Protein AF-A0A957GDY3-F1 (afdb_monomer_lite)

Radius of gyration: 23.71 Å; chains: 1; bounding box: 56×63×71 Å

pLDDT: mean 84.29, std 13.4, range [30.67, 97.38]

Sequence (361 aa):
RVEANRAGRIDIVDETTGLVAVLRNQGPIIEQFRLGFGGLSLPPLPEDCPGCVAFSYELVDSGESGEGWLQDPVLLASVENYTAANLGPHFPAGSVFGLRRNANAFNAAHSLAVTADGQLWRWLATDAEVAAPVAVDSEPALAAALAALPALPLADLQGEYLVDCPVVPLEVLYLAPAGEGEGGANSRTIRLICPAFSLPASLLPLYLAADGALAPLLAQAAQEGLEPPPLALPLDTMLDYQRVDGAHLTMQLSGQVVATDPAGSIYTTTLPVSQVISLTTRLAETNRLVRGVTAYTAGELPNILLVRGPLAMLEAAWRDLAPADIRPILVELDALLDEIIGLSEAEPIPPEPTPTATATP

Foldseek 3Di:
DWEAAPQLWIWDADPVVRDIFIDGPNVVVLVVCCVVCVVDDADAEDPPAPQADWDWYARHVVRDIDTHQDQQLQVLQVVQVVNCVGRNHDDPWQFQKKKWKDLAPRAWIWIWTAHLVQWIWTDISSDSGTDGTDGVVVLVLLVVLLVCLVVQPLVPADQEFDFDAPGWIWMWIWHHRRPQIDPRPSIHIYIYTLLLFFPAPSCLSNVVSVVVVCVVVQVVVVVVVSHRDDRPDPNQWFKWKFALLGWIWTAGLQQWIWIADSVGFIFIDGDDSVVSVVLLVLVQVLVPFARHCVCVRVVPARIKMWGRHRGGITIDGDHPDGDPSCVVSVVVVVVVNVVRVVDDGDDPPPPDDDPDPDDDD

Secondary structure (DSSP, 8-state):
-EEEETTTEEEEE-TTT--EEEE-S-HHHHHHHHHHHTT---PPPPTT-TTB-EEEEEETTTTEEEEEE---HHHHHHHHHHHHHHH-----TTEEEEEEEEEETTEEEEEEEEETTSEEEEEETT-SBPPPPEEGGGSHHHHHHHHTGGGS-GGGS-SEE----SS--EEEEEE--TTS-TT-TT-EEEEEESHHHH--TTTHHHHHHHHHHHHHHHHHHHHTT-PPPPPSS-TTEEEEEE-TTS-EEEEETTSEEEEE-TT--EEEEE--HHHHHHHHHHHHHTS-SEES-HHHHHT--SEEEEEE-SSSEEEEEESSS--TTTHHHHHHHHHHHHHHHTSPPPPP-PPP---------

Structure (mmCIF, N/CA/C/O backbone):
data_AF-A0A957GDY3-F1
#
_entry.id   AF-A0A957GDY3-F1
#
loop_
_atom_site.group_PDB
_atom_site.id
_atom_site.type_symbol
_atom_site.label_atom_id
_atom_site.label_alt_id
_atom_site.label_comp_id
_atom_site.label_asym_id
_atom_site.label_entity_id
_atom_site.label_seq_id
_atom_site.pdbx_PDB_ins_code
_atom_site.Cartn_x
_atom_site.Cartn_y
_atom_site.Cartn_z
_atom_site.occupancy
_atom_site.B_iso_or_equiv
_atom_site.auth_seq_id
_atom_site.auth_comp_id
_atom_site.auth_asym_id
_atom_site.auth_atom_id
_atom_site.pdbx_PDB_model_num
ATOM 1 N N . ARG A 1 1 ? -8.602 -0.163 25.253 1.00 80.94 1 A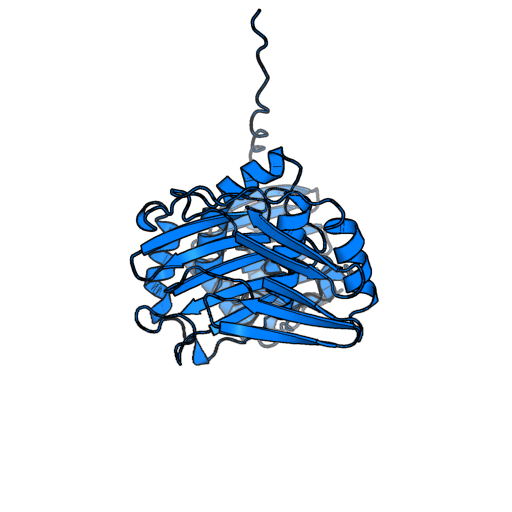RG A N 1
ATOM 2 C CA . ARG A 1 1 ? -8.254 0.227 26.645 1.00 80.94 1 ARG A CA 1
ATOM 3 C C . ARG A 1 1 ? -6.769 -0.025 26.896 1.00 80.94 1 ARG A C 1
ATOM 5 O O . ARG A 1 1 ? -6.258 -1.020 26.389 1.00 80.94 1 ARG A O 1
ATOM 12 N N . VAL A 1 2 ? -6.085 0.848 27.647 1.00 82.12 2 VAL A N 1
ATOM 13 C CA . VAL A 1 2 ? -4.666 0.675 28.030 1.00 82.12 2 VAL A CA 1
ATOM 14 C C . VAL A 1 2 ? -4.532 0.712 29.556 1.00 82.12 2 VAL A C 1
ATOM 16 O O . VAL A 1 2 ? -4.855 1.717 30.182 1.00 82.12 2 VAL A O 1
ATOM 19 N N . GLU A 1 3 ? -4.041 -0.369 30.157 1.00 84.31 3 GLU A N 1
ATOM 20 C CA . GLU A 1 3 ? -3.832 -0.497 31.606 1.00 84.31 3 GLU A CA 1
ATOM 21 C C . GLU A 1 3 ? -2.341 -0.647 31.912 1.00 84.31 3 GLU A C 1
ATOM 23 O O . GLU A 1 3 ? -1.688 -1.545 31.386 1.00 84.31 3 GLU A O 1
ATOM 28 N N . ALA A 1 4 ? -1.778 0.197 32.778 1.00 82.31 4 ALA A N 1
ATOM 29 C CA . ALA A 1 4 ? -0.358 0.152 33.129 1.00 82.31 4 ALA A CA 1
ATOM 30 C C . ALA A 1 4 ? -0.154 -0.088 34.627 1.00 82.31 4 ALA A C 1
ATOM 32 O O . ALA A 1 4 ? -0.783 0.574 35.447 1.00 82.31 4 ALA A O 1
ATOM 33 N N . ASN A 1 5 ? 0.768 -0.980 35.009 1.00 80.25 5 ASN A N 1
ATOM 34 C CA . ASN A 1 5 ? 1.039 -1.300 36.411 1.00 80.25 5 ASN A CA 1
ATOM 35 C C . ASN A 1 5 ? 2.459 -0.949 36.904 1.00 80.25 5 ASN A C 1
ATOM 37 O O . ASN A 1 5 ? 3.408 -0.848 36.126 1.00 80.25 5 ASN A O 1
ATOM 41 N N . ARG A 1 6 ? 2.609 -0.881 38.238 1.00 74.94 6 ARG A N 1
ATOM 42 C CA . ARG A 1 6 ? 3.860 -0.580 38.977 1.00 74.94 6 ARG A CA 1
ATOM 43 C C . ARG A 1 6 ? 5.057 -1.480 38.669 1.00 74.94 6 ARG A C 1
ATOM 45 O O . ARG A 1 6 ? 6.186 -1.144 39.008 1.00 74.94 6 ARG A O 1
ATOM 52 N N . ALA A 1 7 ? 4.832 -2.656 38.089 1.00 80.31 7 ALA A N 1
ATOM 53 C CA . ALA A 1 7 ? 5.899 -3.582 37.719 1.00 80.31 7 ALA A CA 1
ATOM 54 C C . ALA A 1 7 ? 6.415 -3.341 36.288 1.00 80.31 7 ALA A C 1
ATOM 56 O O . ALA A 1 7 ? 7.174 -4.157 35.765 1.00 80.31 7 ALA A O 1
ATOM 57 N N . GLY A 1 8 ? 5.992 -2.254 35.634 1.00 81.38 8 GLY A N 1
ATOM 58 C CA . GLY A 1 8 ? 6.339 -1.979 34.245 1.00 81.38 8 GLY A CA 1
ATOM 59 C C . GLY A 1 8 ? 5.600 -2.888 33.264 1.00 81.38 8 GLY A C 1
ATOM 60 O O . GLY A 1 8 ? 6.158 -3.225 32.220 1.00 81.38 8 GLY A O 1
ATOM 61 N N . ARG A 1 9 ? 4.391 -3.350 33.600 1.00 87.44 9 ARG A N 1
ATOM 62 C CA . ARG A 1 9 ? 3.532 -4.105 32.677 1.00 87.44 9 ARG A CA 1
ATOM 63 C C . ARG A 1 9 ? 2.464 -3.182 32.103 1.00 87.44 9 ARG A C 1
ATOM 65 O O . ARG A 1 9 ? 1.866 -2.427 32.862 1.00 87.44 9 ARG A O 1
ATOM 72 N N . ILE A 1 10 ? 2.231 -3.277 30.798 1.00 86.81 10 ILE A N 1
ATOM 73 C CA . ILE A 1 10 ? 1.128 -2.610 30.103 1.00 86.81 10 ILE A CA 1
ATOM 74 C C . ILE A 1 10 ? 0.270 -3.685 29.443 1.00 86.81 10 ILE A C 1
ATOM 76 O O . ILE A 1 10 ? 0.795 -4.505 28.690 1.00 86.81 10 ILE A O 1
ATOM 80 N N . ASP A 1 11 ? -1.025 -3.667 29.728 1.00 89.31 11 ASP A N 1
ATOM 81 C CA . ASP A 1 11 ? -2.030 -4.482 29.066 1.00 89.31 11 ASP A CA 1
ATOM 82 C C . ASP A 1 11 ? -2.809 -3.596 28.092 1.00 89.31 11 ASP A C 1
ATOM 84 O O . ASP A 1 11 ? -3.361 -2.560 28.466 1.00 89.31 11 ASP A O 1
ATOM 88 N N . ILE A 1 12 ? -2.834 -3.996 26.826 1.00 87.12 12 ILE A N 1
ATOM 89 C CA . ILE A 1 12 ? -3.615 -3.336 25.782 1.00 87.12 12 ILE A CA 1
ATOM 90 C C . ILE A 1 12 ? -4.747 -4.282 25.425 1.00 87.12 12 ILE A C 1
ATOM 92 O O . ILE A 1 12 ? -4.497 -5.440 25.088 1.00 87.12 12 ILE A O 1
ATOM 96 N N . VAL A 1 13 ? -5.976 -3.788 25.521 1.00 84.94 13 VAL A N 1
ATOM 97 C CA . VAL A 1 13 ? -7.194 -4.563 25.281 1.00 84.94 13 VAL A CA 1
ATOM 98 C C . VAL A 1 13 ? -7.968 -3.921 24.141 1.00 84.94 13 VAL A C 1
ATOM 100 O O . VAL A 1 13 ? -8.354 -2.749 24.238 1.00 84.94 13 VAL A O 1
ATOM 103 N N . ASP A 1 14 ? -8.214 -4.694 23.090 1.00 82.44 14 ASP A N 1
ATOM 104 C CA . ASP A 1 14 ? -9.255 -4.400 22.114 1.00 82.44 14 ASP A CA 1
ATOM 105 C C . ASP A 1 14 ? -10.548 -5.084 22.577 1.00 82.44 14 ASP A C 1
ATOM 107 O O . ASP A 1 14 ? -10.694 -6.303 22.511 1.00 82.44 14 ASP A O 1
ATOM 111 N N . GLU A 1 15 ? -11.478 -4.282 23.094 1.00 77.31 15 GLU A N 1
ATOM 112 C CA . GLU A 1 15 ? -12.762 -4.744 23.639 1.00 77.31 15 GLU A CA 1
ATOM 113 C C . GLU A 1 15 ? -13.687 -5.321 22.556 1.00 77.31 15 GLU A C 1
ATOM 115 O O . GLU A 1 15 ? -14.579 -6.110 22.860 1.00 77.31 15 GLU A O 1
ATOM 120 N N . THR A 1 16 ? -13.487 -4.947 21.291 1.00 73.19 16 THR A N 1
ATOM 121 C CA . THR A 1 16 ? -14.359 -5.373 20.189 1.00 73.19 16 THR A CA 1
ATOM 122 C C . THR A 1 16 ? -13.985 -6.760 19.671 1.00 73.19 16 THR A C 1
ATOM 124 O O . THR A 1 16 ? -14.861 -7.586 19.417 1.00 73.19 16 THR A O 1
ATOM 127 N N . THR A 1 17 ? -12.684 -7.038 19.563 1.00 72.31 17 THR A N 1
ATOM 128 C CA . THR A 1 17 ? -12.148 -8.325 19.098 1.00 72.31 17 THR A CA 1
ATOM 129 C C . THR A 1 17 ? -11.823 -9.269 20.257 1.00 72.31 17 THR A C 1
ATOM 131 O O . THR A 1 17 ? -11.668 -10.474 20.059 1.00 72.31 17 THR A O 1
ATOM 134 N N . GLY A 1 18 ? -11.722 -8.742 21.481 1.00 80.62 18 GLY A N 1
ATOM 135 C CA . GLY A 1 18 ? -11.289 -9.473 22.671 1.00 80.62 18 GLY A CA 1
ATOM 136 C C . GLY A 1 18 ? -9.784 -9.757 22.704 1.00 80.62 18 GLY A C 1
ATOM 137 O O . GLY A 1 18 ? -9.331 -10.549 23.536 1.00 80.62 18 GLY A O 1
ATOM 138 N N . LEU A 1 19 ? -9.000 -9.154 21.804 1.00 81.88 19 LEU A N 1
ATOM 139 C CA . LEU A 1 19 ? -7.551 -9.324 21.768 1.00 81.88 19 LEU A CA 1
ATOM 140 C C . LEU A 1 19 ? -6.885 -8.582 22.929 1.00 81.88 19 LEU A C 1
ATOM 142 O O . LEU A 1 19 ? -7.227 -7.446 23.258 1.00 81.88 19 LEU A O 1
ATOM 146 N N . VAL A 1 20 ? -5.893 -9.237 23.536 1.00 88.56 20 VAL A N 1
ATOM 147 C CA . VAL A 1 20 ? -5.126 -8.687 24.656 1.00 88.56 20 VAL A CA 1
ATOM 148 C C . VAL A 1 20 ? -3.633 -8.874 24.410 1.00 88.56 20 VAL A C 1
ATOM 150 O O . VAL A 1 20 ? -3.161 -9.998 24.232 1.00 88.56 20 VAL A O 1
ATOM 153 N N . ALA A 1 21 ? -2.878 -7.778 24.471 1.00 89.62 21 ALA A N 1
ATOM 154 C CA . ALA A 1 21 ? -1.421 -7.774 24.448 1.00 89.62 21 ALA A CA 1
ATOM 155 C C . ALA A 1 21 ? -0.902 -7.427 25.840 1.00 89.62 21 ALA A C 1
ATOM 157 O O . ALA A 1 21 ? -1.220 -6.376 26.389 1.00 89.62 21 ALA A O 1
ATOM 158 N N . VAL A 1 22 ? -0.077 -8.316 26.396 1.00 91.12 22 VAL A N 1
ATOM 159 C CA . VAL A 1 22 ? 0.566 -8.126 27.699 1.00 91.12 22 VAL A CA 1
ATOM 160 C C . VAL A 1 22 ? 2.042 -7.830 27.486 1.00 91.12 22 VAL A C 1
ATOM 162 O O . VAL A 1 22 ? 2.839 -8.724 27.189 1.00 91.12 22 VAL A O 1
ATOM 165 N N . LEU A 1 23 ? 2.418 -6.575 27.682 1.00 89.88 23 LEU A N 1
ATOM 166 C CA . LEU A 1 23 ? 3.775 -6.082 27.496 1.00 89.88 23 LEU A CA 1
ATOM 167 C C . LEU A 1 23 ? 4.466 -5.958 28.848 1.00 89.88 23 LEU A C 1
ATOM 169 O O . LEU A 1 23 ? 3.893 -5.464 29.815 1.00 89.88 23 LEU A O 1
ATOM 173 N N . ARG A 1 24 ? 5.720 -6.403 28.933 1.00 90.06 24 ARG A N 1
ATOM 174 C CA . ARG A 1 24 ? 6.537 -6.333 30.157 1.00 90.06 24 ARG A CA 1
ATOM 175 C C . ARG A 1 24 ? 7.720 -5.392 29.954 1.00 90.06 24 ARG A C 1
ATOM 177 O O . ARG A 1 24 ? 8.133 -5.156 28.821 1.00 90.06 24 ARG A O 1
ATOM 184 N N . ASN A 1 25 ? 8.287 -4.902 31.056 1.00 86.69 25 ASN A N 1
ATOM 185 C CA . ASN A 1 25 ? 9.438 -3.991 31.078 1.00 86.69 25 ASN A CA 1
ATOM 186 C C . ASN A 1 25 ? 9.195 -2.652 30.352 1.00 86.69 25 ASN A C 1
ATOM 188 O O . ASN A 1 25 ? 10.110 -2.077 29.772 1.00 86.69 25 ASN A O 1
ATOM 192 N N . GLN A 1 26 ? 7.965 -2.145 30.399 1.00 87.50 26 GLN A N 1
ATOM 193 C CA . GLN A 1 26 ? 7.519 -0.932 29.711 1.00 87.50 26 GLN A CA 1
ATOM 194 C C . GLN A 1 26 ? 7.655 0.348 30.555 1.00 87.50 26 GLN A C 1
ATOM 196 O O . GLN A 1 26 ? 7.034 1.353 30.234 1.00 87.50 26 GLN A O 1
ATOM 201 N N . GLY A 1 27 ? 8.466 0.348 31.620 1.00 83.62 27 GLY A N 1
ATOM 202 C CA . GLY A 1 27 ? 8.630 1.506 32.518 1.00 83.62 27 GLY A CA 1
ATOM 203 C C . GLY A 1 27 ? 8.850 2.855 31.803 1.00 83.62 27 GLY A C 1
ATOM 204 O O . GLY A 1 27 ? 8.151 3.812 32.125 1.00 83.62 27 GLY A O 1
ATOM 205 N N . PRO A 1 28 ? 9.731 2.949 30.784 1.00 84.75 28 PRO A N 1
ATOM 206 C CA . PRO A 1 28 ? 9.901 4.186 30.016 1.00 84.75 28 PRO A CA 1
ATOM 207 C C . PRO A 1 28 ? 8.642 4.650 29.266 1.00 84.75 28 PRO A C 1
ATOM 209 O O . PRO A 1 28 ? 8.410 5.850 29.161 1.00 84.75 28 PRO A O 1
ATOM 212 N N . ILE A 1 29 ? 7.828 3.720 28.757 1.00 83.25 29 ILE A N 1
ATOM 213 C CA . ILE A 1 29 ? 6.572 4.032 28.056 1.00 83.25 29 ILE A CA 1
ATOM 214 C C . ILE A 1 29 ? 5.504 4.501 29.046 1.00 83.25 29 ILE A C 1
ATOM 216 O O . ILE A 1 29 ? 4.767 5.436 28.753 1.00 83.25 29 ILE A O 1
ATOM 220 N N . ILE A 1 30 ? 5.456 3.914 30.245 1.00 81.06 30 ILE A N 1
ATOM 221 C CA . ILE A 1 30 ? 4.546 4.358 31.311 1.00 81.06 30 ILE A CA 1
ATOM 222 C C . ILE A 1 30 ? 4.814 5.824 31.672 1.00 81.06 30 ILE A C 1
ATOM 224 O O . ILE A 1 30 ? 3.868 6.593 31.810 1.00 81.06 30 ILE A O 1
ATOM 228 N N . GLU A 1 31 ? 6.079 6.246 31.756 1.00 82.88 31 GLU A N 1
ATOM 229 C CA . GLU A 1 31 ? 6.410 7.659 31.984 1.00 82.88 31 GLU A CA 1
ATOM 230 C C . GLU A 1 31 ? 5.955 8.569 30.834 1.00 82.88 31 GLU A C 1
ATOM 232 O O . GLU A 1 31 ? 5.485 9.678 31.086 1.00 82.88 31 GLU A O 1
ATOM 237 N N . GLN A 1 32 ? 6.035 8.108 29.581 1.00 82.81 32 GLN A N 1
ATOM 238 C CA . GLN A 1 32 ? 5.500 8.859 28.439 1.00 82.81 32 GLN A CA 1
ATOM 239 C C . GLN A 1 32 ? 3.976 8.994 28.521 1.00 82.81 32 GLN A C 1
ATOM 241 O O . GLN A 1 32 ? 3.461 10.100 28.367 1.00 82.81 32 GLN A O 1
ATOM 246 N N . PHE A 1 33 ? 3.257 7.913 28.842 1.00 80.56 33 PHE A N 1
ATOM 247 C CA . PHE A 1 33 ? 1.812 7.970 29.069 1.00 80.56 33 PHE A CA 1
ATOM 248 C C . PHE A 1 33 ? 1.445 8.859 30.251 1.00 80.56 33 PHE A C 1
ATOM 250 O O . PHE A 1 33 ? 0.498 9.626 30.149 1.00 80.56 33 PHE A O 1
ATOM 257 N N . ARG A 1 34 ? 2.211 8.841 31.345 1.00 81.44 34 ARG A N 1
ATOM 258 C CA . ARG A 1 34 ? 1.988 9.738 32.487 1.00 81.44 34 ARG A CA 1
ATOM 259 C C . ARG A 1 34 ? 2.116 11.209 32.094 1.00 81.44 34 ARG A C 1
ATOM 261 O O . ARG A 1 34 ? 1.346 12.036 32.566 1.00 81.44 34 ARG A O 1
ATOM 268 N N . LEU A 1 35 ? 3.078 11.544 31.236 1.00 83.25 35 LEU A N 1
ATOM 269 C CA . LEU A 1 35 ? 3.231 12.905 30.720 1.00 83.25 35 LEU A CA 1
ATOM 270 C C . LEU A 1 35 ? 2.119 13.280 29.732 1.00 83.25 35 LEU A C 1
ATOM 272 O O . LEU A 1 35 ? 1.650 14.412 29.772 1.00 83.25 35 LEU A O 1
ATOM 276 N N . GLY A 1 36 ? 1.703 12.348 28.870 1.00 81.62 36 GLY A N 1
ATOM 277 C CA . GLY A 1 36 ? 0.659 12.578 27.868 1.00 81.62 36 GLY A CA 1
ATOM 278 C C . GLY A 1 36 ? -0.759 12.628 28.445 1.00 81.62 36 GLY A C 1
ATOM 279 O O . GLY A 1 36 ? -1.563 13.445 28.017 1.00 81.62 36 GLY A O 1
ATOM 280 N N . PHE A 1 37 ? -1.070 11.786 29.431 1.00 83.50 37 PHE A N 1
ATOM 281 C CA . PHE A 1 37 ? -2.396 11.694 30.054 1.00 83.50 37 PHE A CA 1
ATOM 282 C C . PHE A 1 37 ? -2.545 12.579 31.299 1.00 83.50 37 PHE A C 1
ATOM 284 O O . PHE A 1 37 ? -3.657 12.758 31.797 1.00 83.50 37 PHE A O 1
ATOM 291 N N . GLY A 1 38 ? -1.449 13.150 31.801 1.00 77.31 38 GLY A N 1
ATOM 292 C CA . GLY A 1 38 ? -1.464 14.030 32.963 1.00 77.31 38 GLY A CA 1
ATOM 293 C C . GLY A 1 38 ? -2.361 15.247 32.742 1.00 77.31 38 GLY A C 1
ATOM 294 O O . GLY A 1 38 ? -2.055 16.121 31.935 1.00 77.31 38 GLY A O 1
ATOM 295 N N . GLY A 1 39 ? -3.471 15.321 33.479 1.00 75.94 39 GLY A N 1
ATOM 296 C CA . GLY A 1 39 ? -4.449 16.407 33.346 1.00 75.94 39 GLY A CA 1
ATOM 297 C C . GLY A 1 39 ? -5.339 16.320 32.099 1.00 75.94 39 GLY A C 1
ATOM 298 O O . GLY A 1 39 ? -6.008 17.302 31.774 1.00 75.94 39 GLY A O 1
ATOM 299 N N . LEU A 1 40 ? -5.369 15.169 31.420 1.00 84.75 40 LEU A N 1
ATOM 300 C CA . LEU A 1 40 ? -6.264 14.912 30.296 1.00 84.75 40 LEU A CA 1
ATOM 301 C C . LEU A 1 40 ? -7.728 14.978 30.754 1.00 84.75 40 LEU A C 1
ATOM 303 O O . LEU A 1 40 ? -8.141 14.284 31.682 1.00 84.75 40 LEU A O 1
ATOM 307 N N . SER A 1 41 ? -8.526 15.814 30.091 1.00 86.25 41 SER A N 1
ATOM 308 C CA . SER A 1 41 ? -9.971 15.877 30.306 1.00 86.25 41 SER A CA 1
ATOM 309 C C . SER A 1 41 ? -10.673 15.063 29.226 1.00 86.25 41 SER A C 1
ATOM 311 O O . SER A 1 41 ? -10.578 15.395 28.048 1.00 86.25 41 SER A O 1
ATOM 313 N N . LEU A 1 42 ? -11.365 13.998 29.635 1.00 90.62 42 LEU A N 1
ATOM 314 C CA . LEU A 1 42 ? -12.160 13.151 28.750 1.00 90.62 42 LEU A CA 1
ATOM 315 C C . LEU A 1 42 ? -13.648 13.457 28.980 1.00 90.62 42 LEU A C 1
ATOM 317 O O . LEU A 1 42 ? -14.207 13.013 29.986 1.00 90.62 42 LEU A O 1
ATOM 321 N N . PRO A 1 43 ? -14.301 14.256 28.118 1.00 92.00 43 PRO A N 1
ATOM 322 C CA . PRO A 1 43 ? -15.743 14.448 28.207 1.00 92.00 43 PRO A CA 1
ATOM 323 C C . PRO A 1 43 ? -16.485 13.124 27.949 1.00 92.00 43 PRO A C 1
ATOM 325 O O . PRO A 1 43 ? -15.931 12.219 27.326 1.00 92.00 43 PRO A O 1
ATOM 328 N N . PRO A 1 44 ? -17.744 12.982 28.392 1.00 92.25 44 PRO A N 1
ATOM 329 C CA . PRO A 1 44 ? -18.558 11.820 28.044 1.00 92.25 44 PRO A CA 1
ATOM 330 C C . PRO A 1 44 ? -18.696 11.657 26.526 1.00 92.25 44 PRO A C 1
ATOM 332 O O . PRO A 1 44 ? -18.730 12.652 25.797 1.00 92.25 44 PRO A O 1
ATOM 335 N N . LEU A 1 45 ? -18.823 10.412 26.058 1.00 90.25 45 LEU A N 1
ATOM 336 C CA . LEU A 1 45 ? -19.135 10.157 24.653 1.00 90.25 45 LEU A CA 1
ATOM 337 C C . LEU A 1 45 ? -20.518 10.729 24.307 1.00 90.25 45 LEU A C 1
ATOM 339 O O . LEU A 1 45 ? -21.457 10.537 25.087 1.00 90.25 45 LEU A O 1
ATOM 343 N N . PRO A 1 46 ? -20.674 11.394 23.150 1.00 90.12 46 PRO A N 1
ATOM 344 C CA . PRO A 1 46 ? -21.989 11.790 22.665 1.00 90.12 46 PRO A CA 1
ATOM 345 C C . PRO A 1 46 ? -22.873 10.557 22.421 1.00 90.12 46 PRO A C 1
ATOM 347 O O . PRO A 1 46 ? -22.422 9.588 21.811 1.00 90.12 46 PRO A O 1
ATOM 350 N N . GLU A 1 47 ? -24.136 10.602 22.862 1.00 86.31 47 GLU A N 1
ATOM 351 C CA . GLU A 1 47 ? -25.072 9.464 22.755 1.00 86.31 47 GLU A CA 1
ATOM 352 C C . GLU A 1 47 ? -25.330 9.028 21.297 1.00 86.31 47 GLU A C 1
ATOM 354 O O . GLU A 1 47 ? -25.565 7.848 21.047 1.00 86.31 47 GLU A O 1
ATOM 359 N N . ASP A 1 48 ? -25.203 9.949 20.334 1.00 84.00 48 ASP A N 1
ATOM 360 C CA . ASP A 1 48 ? -25.492 9.732 18.908 1.00 84.00 48 ASP A CA 1
ATOM 361 C C . ASP A 1 48 ? -24.230 9.697 18.019 1.00 84.00 48 ASP A C 1
ATOM 363 O O . ASP A 1 48 ? -24.291 10.034 16.837 1.00 84.00 48 ASP A O 1
ATOM 367 N N . CYS A 1 49 ? -23.071 9.309 18.564 1.00 81.81 49 CYS A N 1
ATOM 368 C CA . CYS A 1 49 ? -21.806 9.299 17.820 1.00 81.81 49 CYS A CA 1
ATOM 369 C C . CYS A 1 49 ? -21.163 7.900 17.752 1.00 81.81 49 CYS A C 1
ATOM 371 O O . CYS A 1 49 ? -20.216 7.611 18.486 1.00 81.81 49 CYS A O 1
ATOM 373 N N . PRO A 1 50 ? -21.635 7.011 16.855 1.00 75.69 50 PRO A N 1
ATOM 374 C CA . PRO A 1 50 ? -21.053 5.676 16.690 1.00 75.69 50 PRO A CA 1
ATOM 375 C C . PRO A 1 50 ? -19.619 5.699 16.134 1.00 75.69 50 PRO A C 1
ATOM 377 O O . PRO A 1 50 ? -18.915 4.701 16.247 1.00 75.69 50 PRO A O 1
ATOM 380 N N . GLY A 1 51 ? -19.189 6.818 15.540 1.00 78.00 51 GLY A N 1
ATOM 381 C CA . GLY A 1 51 ? -17.821 7.029 15.062 1.00 78.00 51 GLY A CA 1
ATOM 382 C C . GLY A 1 51 ? -16.874 7.650 16.095 1.00 78.00 51 GLY A C 1
ATOM 383 O O . GLY A 1 51 ? -15.700 7.831 15.789 1.00 78.00 51 GLY A O 1
ATOM 384 N N . CYS A 1 52 ? -17.345 8.004 17.297 1.00 87.38 52 CYS A N 1
ATOM 385 C CA . CYS A 1 52 ? -16.505 8.652 18.306 1.00 87.38 52 CYS A CA 1
ATOM 386 C C . CYS A 1 52 ? -15.532 7.666 18.961 1.00 87.38 52 CYS A C 1
ATOM 388 O O . CYS A 1 52 ? -15.892 6.543 19.320 1.00 87.38 52 CYS A O 1
ATOM 390 N N . VAL A 1 53 ? -14.299 8.119 19.194 1.00 85.06 53 VAL A N 1
ATOM 391 C CA . VAL A 1 53 ? -13.253 7.290 19.803 1.00 85.06 53 VAL A CA 1
ATOM 392 C C . VAL A 1 53 ? -13.410 7.238 21.326 1.00 85.06 53 VAL A C 1
ATOM 394 O O . VAL A 1 53 ? -13.060 8.177 22.047 1.00 85.06 53 VAL A O 1
ATOM 397 N N . ALA A 1 54 ? -13.916 6.112 21.830 1.00 87.00 54 ALA A N 1
ATOM 398 C CA . ALA A 1 54 ? -13.921 5.819 23.259 1.00 87.00 54 ALA A CA 1
ATOM 399 C C . ALA A 1 54 ? -12.505 5.508 23.757 1.00 87.00 54 ALA A C 1
ATOM 401 O O . ALA A 1 54 ? -11.824 4.627 23.227 1.00 87.00 54 ALA A O 1
ATOM 402 N N . PHE A 1 55 ? -12.075 6.187 24.817 1.00 87.31 55 PHE A N 1
ATOM 403 C CA . PHE A 1 55 ? -10.769 5.978 25.421 1.00 87.31 55 PHE A CA 1
ATOM 404 C C . PHE A 1 55 ? -10.879 5.815 26.931 1.00 87.31 55 PHE A C 1
ATOM 406 O O . PHE A 1 55 ? -11.603 6.542 27.610 1.00 87.31 55 PHE A O 1
ATOM 413 N N . SER A 1 56 ? -10.123 4.858 27.458 1.00 87.44 56 SER A N 1
ATOM 414 C CA . SER A 1 56 ? -9.993 4.635 28.891 1.00 87.44 56 SER A CA 1
ATOM 415 C C . SER A 1 56 ? -8.577 4.207 29.247 1.00 87.44 56 SER A C 1
ATOM 417 O O . SER A 1 56 ? -7.936 3.433 28.518 1.00 87.44 56 SER A O 1
ATOM 419 N N . TYR A 1 57 ? -8.099 4.728 30.376 1.00 85.75 57 TYR A N 1
ATOM 420 C CA . TYR A 1 57 ? -6.771 4.450 30.900 1.00 85.75 57 TYR A CA 1
ATOM 421 C C . TYR A 1 57 ? -6.756 4.376 32.429 1.00 85.75 57 TYR A C 1
ATOM 423 O O . TYR A 1 57 ? -7.506 5.070 33.118 1.00 85.75 57 TYR A O 1
ATOM 431 N N . GLU A 1 58 ? -5.835 3.568 32.949 1.00 83.69 58 GLU A N 1
ATOM 432 C CA . GLU A 1 58 ? -5.501 3.503 34.372 1.00 83.69 58 GLU A CA 1
ATOM 433 C C . GLU A 1 58 ? -3.975 3.425 34.537 1.00 83.69 58 GLU A C 1
ATOM 435 O O . GLU A 1 58 ? -3.328 2.490 34.055 1.00 83.69 58 GLU A O 1
ATOM 440 N N . LEU A 1 59 ? -3.392 4.422 35.212 1.00 79.25 59 LEU A N 1
ATOM 441 C CA . LEU A 1 59 ? -1.965 4.498 35.526 1.00 79.25 59 LEU A CA 1
ATOM 442 C C . LEU A 1 59 ? -1.743 4.191 37.010 1.00 79.25 59 LEU A C 1
ATOM 444 O O . LEU A 1 59 ? -1.936 5.039 37.880 1.00 79.25 59 LEU A O 1
ATOM 448 N N . VAL A 1 60 ? -1.271 2.987 37.329 1.00 71.81 60 VAL A N 1
ATOM 449 C CA . VAL A 1 60 ? -1.114 2.539 38.730 1.00 71.81 60 VAL A CA 1
ATOM 450 C C . VAL A 1 60 ? 0.023 3.269 39.480 1.00 71.81 60 VAL A C 1
ATOM 452 O O . VAL A 1 60 ? 0.049 3.280 40.719 1.00 71.81 60 VAL A O 1
ATOM 455 N N . ASP A 1 61 ? 0.970 3.884 38.764 1.00 71.19 61 ASP A N 1
ATOM 456 C CA . ASP A 1 61 ? 2.083 4.640 39.365 1.00 71.19 61 ASP A CA 1
ATOM 457 C C . ASP A 1 61 ? 1.648 6.013 39.898 1.00 71.19 61 ASP A C 1
ATOM 459 O O . ASP A 1 61 ? 1.970 6.348 41.040 1.00 71.19 61 ASP A O 1
ATOM 463 N N . SER A 1 62 ? 0.876 6.783 39.122 1.00 74.19 62 SER A N 1
ATOM 464 C CA . SER A 1 62 ? 0.331 8.084 39.544 1.00 74.19 62 SER A CA 1
ATOM 465 C C . SER A 1 62 ? -1.027 7.975 40.245 1.00 74.19 62 SER A C 1
ATOM 467 O O . SER A 1 62 ? -1.401 8.879 40.990 1.00 74.19 62 SER A O 1
ATOM 469 N N . GLY A 1 63 ? -1.755 6.872 40.040 1.00 77.69 63 GLY A N 1
ATOM 470 C CA . GLY A 1 63 ? -3.152 6.720 40.455 1.00 77.69 63 GLY A CA 1
ATOM 471 C C . GLY A 1 63 ? -4.135 7.489 39.566 1.00 77.69 63 GLY A C 1
ATOM 472 O O . GLY A 1 63 ? -5.310 7.595 39.910 1.00 77.69 63 GLY A O 1
ATOM 473 N N . GLU A 1 64 ? -3.663 8.047 38.450 1.00 82.00 64 GLU A N 1
ATOM 474 C CA . GLU A 1 64 ? -4.504 8.742 37.481 1.00 82.00 64 GLU A CA 1
ATOM 475 C C . GLU A 1 64 ? -5.278 7.731 36.639 1.00 82.00 64 GLU A C 1
ATOM 477 O O . GLU A 1 64 ? -4.740 6.723 36.179 1.00 82.00 64 GLU A O 1
ATOM 482 N N . SER A 1 65 ? -6.552 8.017 36.421 1.00 86.38 65 SER A N 1
ATOM 483 C CA . SER A 1 65 ? -7.415 7.256 35.528 1.00 86.38 65 SER A CA 1
ATOM 484 C C . SER A 1 65 ? -8.393 8.207 34.864 1.00 86.38 65 SER A C 1
ATOM 486 O O . SER A 1 65 ? -8.695 9.281 35.394 1.00 86.38 65 SER A O 1
ATOM 488 N N . GLY A 1 66 ? -8.874 7.810 33.698 1.00 87.06 66 GLY A N 1
ATOM 489 C CA . GLY A 1 66 ? -9.855 8.566 32.947 1.00 87.06 66 GLY A CA 1
ATOM 490 C C . GLY A 1 66 ? -10.570 7.667 31.958 1.00 87.06 66 GLY A C 1
ATOM 491 O O . GLY A 1 66 ? -10.002 6.698 31.454 1.00 87.06 66 GLY A O 1
ATOM 492 N N . GLU A 1 67 ? -11.821 8.006 31.685 1.00 90.19 67 GLU A N 1
ATOM 493 C CA . GLU A 1 67 ? -12.656 7.348 30.691 1.00 90.19 67 GLU A CA 1
ATOM 494 C C . GLU A 1 67 ? -13.544 8.396 30.024 1.00 90.19 67 GLU A C 1
ATOM 496 O O . GLU A 1 67 ? -14.098 9.265 30.699 1.00 90.19 67 GLU A O 1
ATOM 501 N N . GLY A 1 68 ? -13.663 8.325 28.702 1.00 90.31 68 GLY A N 1
ATOM 502 C CA . GLY A 1 68 ? -14.516 9.210 27.922 1.00 90.31 68 GLY A CA 1
ATOM 503 C C . GLY A 1 68 ? -14.036 9.344 26.482 1.00 90.31 68 GLY A C 1
ATOM 504 O O . GLY A 1 68 ? -13.371 8.462 25.941 1.00 90.31 68 GLY A O 1
ATOM 505 N N . TRP A 1 69 ? -14.407 10.444 25.844 1.00 91.69 69 TRP A N 1
ATOM 506 C CA . TRP A 1 69 ? -14.103 10.729 24.452 1.00 91.69 69 TRP A CA 1
ATOM 507 C C . TRP A 1 69 ? -12.729 11.385 24.330 1.00 91.69 69 TRP A C 1
ATOM 509 O O . TRP A 1 69 ? -12.494 12.468 24.870 1.00 91.69 69 TRP A O 1
ATOM 519 N N . LEU A 1 70 ? -11.812 10.728 23.620 1.00 88.50 70 LEU A N 1
ATOM 520 C CA . LEU A 1 70 ? -10.496 11.289 23.337 1.00 88.50 70 LEU A CA 1
ATOM 521 C C . LEU A 1 70 ? -10.567 12.169 22.086 1.00 88.50 70 LEU A C 1
ATOM 523 O O . LEU A 1 70 ? -10.878 11.687 21.003 1.00 88.50 70 LEU A O 1
ATOM 527 N N . GLN A 1 71 ? -10.268 13.457 22.253 1.00 88.75 71 GLN A N 1
ATOM 528 C CA . GLN A 1 71 ? -10.303 14.451 21.173 1.00 88.75 71 GLN A CA 1
ATOM 529 C C . GLN A 1 71 ? -8.933 15.041 20.837 1.00 88.75 71 GLN A C 1
ATOM 531 O O . GLN A 1 71 ? -8.793 15.718 19.823 1.00 88.75 71 GLN A O 1
ATOM 536 N N . ASP A 1 72 ? -7.933 14.840 21.701 1.00 86.00 72 ASP A N 1
ATOM 537 C CA . ASP A 1 72 ? -6.595 15.370 21.462 1.00 86.00 72 ASP A CA 1
ATOM 538 C C . ASP A 1 72 ? -5.949 14.619 20.282 1.00 86.00 72 ASP A C 1
ATOM 540 O O . ASP A 1 72 ? -5.736 13.407 20.385 1.00 86.00 72 ASP A O 1
ATOM 544 N N . PRO A 1 73 ? -5.630 15.298 19.167 1.00 81.31 73 PRO A N 1
ATOM 545 C CA . PRO A 1 73 ? -5.183 14.634 17.945 1.00 81.31 73 PRO A CA 1
ATOM 546 C C . PRO A 1 73 ? -3.806 13.976 18.099 1.00 81.31 73 PRO A C 1
ATOM 548 O O . PRO A 1 73 ? -3.548 12.936 17.494 1.00 81.31 73 PRO A O 1
ATOM 551 N N . VAL A 1 74 ? -2.921 14.538 18.931 1.00 80.62 74 VAL A N 1
ATOM 552 C CA . VAL A 1 74 ? -1.579 13.980 19.160 1.00 80.62 74 VAL A CA 1
ATOM 553 C C . VAL A 1 74 ? -1.682 12.688 19.964 1.00 80.62 74 VAL A C 1
ATOM 555 O O . VAL A 1 74 ? -1.038 11.690 19.628 1.00 80.62 74 VAL A O 1
ATOM 558 N N . LEU A 1 75 ? -2.513 12.679 21.006 1.00 82.38 75 LEU A N 1
ATOM 559 C CA . LEU A 1 75 ? -2.776 11.486 21.801 1.00 82.38 75 LEU A CA 1
ATOM 560 C C . LEU A 1 75 ? -3.547 10.432 21.008 1.00 82.38 75 LEU A C 1
ATOM 562 O O . LEU A 1 75 ? -3.186 9.263 21.114 1.00 82.38 75 LEU A O 1
ATOM 566 N N . LEU A 1 76 ? -4.533 10.812 20.187 1.00 83.62 76 LEU A N 1
ATOM 567 C CA . LEU A 1 76 ? -5.237 9.887 19.288 1.00 83.62 76 LEU A CA 1
ATOM 568 C C . LEU A 1 76 ? -4.251 9.164 18.368 1.00 83.62 76 LEU A C 1
ATOM 570 O O . LEU A 1 76 ? -4.180 7.934 18.389 1.00 83.62 76 LEU A O 1
ATOM 574 N N . ALA A 1 77 ? -3.405 9.919 17.660 1.00 81.81 77 ALA A N 1
ATOM 575 C CA . ALA A 1 77 ? -2.403 9.346 16.769 1.00 81.81 77 ALA A CA 1
ATOM 576 C C . ALA A 1 77 ? -1.399 8.456 17.517 1.00 81.81 77 ALA A C 1
ATOM 578 O O . ALA A 1 77 ? -0.998 7.406 17.015 1.00 81.81 77 ALA A O 1
ATOM 579 N N . SER A 1 78 ? -0.991 8.855 18.725 1.00 81.19 78 SER A N 1
ATOM 580 C CA . SER A 1 78 ? -0.040 8.093 19.543 1.00 81.19 78 SER A CA 1
ATOM 581 C C . SER A 1 78 ? -0.640 6.782 20.054 1.00 81.19 78 SER A C 1
ATOM 583 O O . SER A 1 78 ? 0.007 5.736 19.992 1.00 81.19 78 SER A O 1
ATOM 585 N N . VAL A 1 79 ? -1.877 6.826 20.550 1.00 82.31 79 VAL A N 1
ATOM 586 C CA . VAL A 1 79 ? -2.601 5.665 21.078 1.00 82.31 79 VAL A CA 1
ATOM 587 C C . VAL A 1 79 ? -2.965 4.696 19.960 1.00 82.31 79 VAL A C 1
ATOM 589 O O . VAL A 1 79 ? -2.767 3.494 20.140 1.00 82.31 79 VAL A O 1
ATOM 592 N N . GLU A 1 80 ? -3.455 5.182 18.817 1.00 84.19 80 GLU A N 1
ATOM 593 C CA . GLU A 1 80 ? -3.736 4.343 17.646 1.00 84.19 80 GLU A CA 1
ATOM 594 C C . GLU A 1 80 ? -2.462 3.626 17.202 1.00 84.19 80 GLU A C 1
ATOM 596 O O . GLU A 1 80 ? -2.455 2.397 17.130 1.00 84.19 80 GLU A O 1
ATOM 601 N N . ASN A 1 81 ? -1.359 4.361 17.021 1.00 82.12 81 ASN A N 1
ATOM 602 C CA . ASN A 1 81 ? -0.092 3.781 16.587 1.00 82.12 81 ASN A CA 1
ATOM 603 C C . ASN A 1 81 ? 0.435 2.739 17.573 1.00 82.12 81 ASN A C 1
ATOM 605 O O . ASN A 1 81 ? 0.864 1.655 17.171 1.00 82.12 81 ASN A O 1
ATOM 609 N N . TYR A 1 82 ? 0.391 3.049 18.869 1.00 82.06 82 TYR A N 1
ATOM 610 C CA . TYR A 1 82 ? 0.823 2.124 19.909 1.00 82.06 82 TYR A CA 1
ATOM 611 C C . TYR A 1 82 ? -0.058 0.872 19.955 1.00 82.06 82 TYR A C 1
ATOM 613 O O . TYR A 1 82 ? 0.456 -0.242 20.054 1.00 82.06 82 TYR A O 1
ATOM 621 N N . THR A 1 83 ? -1.376 1.028 19.842 1.00 83.25 83 THR A N 1
ATOM 622 C CA . THR A 1 83 ? -2.322 -0.094 19.837 1.00 83.25 83 THR A CA 1
ATOM 623 C C . THR A 1 83 ? -2.093 -0.969 18.612 1.00 83.25 83 THR A C 1
ATOM 625 O O . THR A 1 83 ? -1.879 -2.171 18.753 1.00 83.25 83 THR A O 1
ATOM 628 N N . ALA A 1 84 ? -2.014 -0.371 17.425 1.00 84.38 84 ALA A N 1
ATOM 629 C CA . ALA A 1 84 ? -1.813 -1.093 16.181 1.00 84.38 84 ALA A CA 1
ATOM 630 C C . ALA A 1 84 ? -0.465 -1.824 16.113 1.00 84.38 84 ALA A C 1
ATOM 632 O O . ALA A 1 84 ? -0.385 -2.925 15.568 1.00 84.38 84 ALA A O 1
ATOM 633 N N . ALA A 1 85 ? 0.592 -1.262 16.705 1.00 81.38 85 ALA A N 1
ATOM 634 C CA . ALA A 1 85 ? 1.894 -1.918 16.786 1.00 81.38 85 ALA A CA 1
ATOM 635 C C . ALA A 1 85 ? 1.886 -3.183 17.665 1.00 81.38 85 ALA A C 1
ATOM 637 O O . ALA A 1 85 ? 2.706 -4.075 17.452 1.00 81.38 85 ALA A O 1
ATOM 638 N N . ASN A 1 86 ? 0.984 -3.264 18.648 1.00 83.69 86 ASN A N 1
ATOM 639 C CA . ASN A 1 86 ? 0.971 -4.339 19.643 1.00 83.69 86 ASN A CA 1
ATOM 640 C C . ASN A 1 86 ? -0.173 -5.348 19.461 1.00 83.69 86 ASN A C 1
ATOM 642 O O . ASN A 1 86 ? 0.002 -6.519 19.792 1.00 83.69 86 ASN A O 1
ATOM 646 N N . LEU A 1 87 ? -1.324 -4.911 18.949 1.00 84.31 87 LEU A N 1
ATOM 647 C CA . LEU A 1 87 ? -2.506 -5.744 18.695 1.00 84.31 87 LEU A CA 1
ATOM 648 C C . LEU A 1 87 ? -2.779 -5.977 17.204 1.00 84.31 87 LEU A C 1
ATOM 650 O O . LEU A 1 87 ? -3.537 -6.880 16.863 1.00 84.31 87 LEU A O 1
ATOM 654 N N . GLY A 1 88 ? -2.136 -5.214 16.318 1.00 83.38 88 GLY A N 1
ATOM 655 C CA . GLY A 1 88 ? -2.557 -5.078 14.926 1.00 83.38 88 GLY A CA 1
ATOM 656 C C . GLY A 1 88 ? -3.568 -3.936 14.754 1.00 83.38 88 GLY A C 1
ATOM 657 O O . GLY A 1 88 ? -4.152 -3.475 15.737 1.00 83.38 88 GLY A O 1
ATOM 658 N N . PRO A 1 89 ? -3.743 -3.422 13.525 1.00 86.06 89 PRO A N 1
ATOM 659 C CA . PRO A 1 89 ? -4.737 -2.390 13.258 1.00 86.06 89 PRO A CA 1
ATOM 660 C C . PRO A 1 89 ? -6.138 -2.885 13.589 1.00 86.06 89 PRO A C 1
ATOM 662 O O . PRO A 1 89 ? -6.487 -4.025 13.291 1.00 86.06 89 PRO A O 1
ATOM 665 N N . HIS A 1 90 ? -6.939 -1.992 14.151 1.00 83.12 90 HIS A N 1
ATOM 666 C CA . HIS A 1 90 ? -8.347 -2.247 14.385 1.00 83.12 90 HIS A CA 1
ATOM 667 C C . HIS A 1 90 ? -9.148 -1.879 13.126 1.00 83.12 90 HIS A C 1
ATOM 669 O O . HIS A 1 90 ? -9.059 -0.744 12.650 1.00 83.12 90 HIS A O 1
ATOM 675 N N . PHE A 1 91 ? -9.916 -2.826 12.588 1.00 87.12 91 PHE A N 1
ATOM 676 C CA . PHE A 1 91 ? -10.857 -2.593 11.493 1.00 87.12 91 PHE A CA 1
ATOM 677 C C . PHE A 1 91 ? -12.299 -2.795 11.990 1.00 87.12 91 PHE A C 1
ATOM 679 O O . PHE A 1 91 ? -12.521 -3.591 12.901 1.00 87.12 91 PHE A O 1
ATOM 686 N N . PRO A 1 92 ? -13.300 -2.111 11.402 1.00 86.38 92 PRO A N 1
ATOM 687 C CA . PRO A 1 92 ? -14.703 -2.339 11.726 1.00 86.38 92 PRO A CA 1
ATOM 688 C C . PRO A 1 92 ? -15.079 -3.820 11.630 1.00 86.38 92 PRO A C 1
ATOM 690 O O . PRO A 1 92 ? -14.690 -4.515 10.685 1.00 86.38 92 PRO A O 1
ATOM 693 N N . ALA A 1 93 ? -15.887 -4.294 12.578 1.00 83.38 93 ALA A N 1
ATOM 694 C CA . ALA A 1 93 ? -16.330 -5.682 12.606 1.00 83.38 93 ALA A CA 1
ATOM 695 C C . ALA A 1 93 ? -17.000 -6.090 11.279 1.00 83.38 93 ALA A C 1
ATOM 697 O O . ALA A 1 93 ? -17.836 -5.372 10.732 1.00 83.38 93 ALA A O 1
ATOM 698 N N . GLY A 1 94 ? -16.645 -7.272 10.767 1.00 86.56 94 GLY A N 1
ATOM 699 C CA . GLY A 1 94 ? -17.157 -7.764 9.482 1.00 86.56 94 GLY A CA 1
ATOM 700 C C . GLY A 1 94 ? -16.432 -7.203 8.254 1.00 86.56 94 GLY A C 1
ATOM 701 O O . GLY A 1 94 ? -16.932 -7.356 7.136 1.00 86.56 94 GLY A O 1
ATOM 702 N N . SER A 1 95 ? -15.265 -6.581 8.446 1.00 90.75 95 SER A N 1
ATOM 703 C CA . SER A 1 95 ? -14.361 -6.203 7.358 1.00 90.75 95 SER A CA 1
ATOM 704 C C . SER A 1 95 ? -13.968 -7.414 6.504 1.00 90.75 95 SER A C 1
ATOM 706 O O . SER A 1 95 ? -13.623 -8.475 7.017 1.00 90.75 95 SER A O 1
ATOM 708 N N . VAL A 1 96 ? -14.025 -7.243 5.184 1.00 92.81 96 VAL A N 1
ATOM 709 C CA . VAL A 1 96 ? -13.474 -8.159 4.165 1.00 92.81 96 VAL A CA 1
ATOM 710 C C . VAL A 1 96 ? -12.168 -7.616 3.584 1.00 92.81 96 VAL A C 1
ATOM 712 O O . VAL A 1 96 ? -11.374 -8.338 2.985 1.00 92.81 96 VAL A O 1
ATOM 715 N N . PHE A 1 97 ? -11.924 -6.324 3.783 1.00 94.88 97 PHE A N 1
ATOM 716 C CA . PHE A 1 97 ? -10.719 -5.639 3.361 1.00 94.88 97 PHE A CA 1
ATOM 717 C C . PHE A 1 97 ? -10.374 -4.539 4.357 1.00 94.88 97 PHE A C 1
ATOM 719 O O . PHE A 1 97 ? -11.265 -3.839 4.831 1.00 94.88 97 PHE A O 1
ATOM 726 N N . GLY A 1 98 ? -9.090 -4.362 4.634 1.00 94.38 98 GLY A N 1
ATOM 727 C CA . GLY A 1 98 ? -8.585 -3.264 5.444 1.00 94.38 98 GLY A CA 1
ATOM 728 C C . GLY A 1 98 ? -7.201 -2.847 4.978 1.00 94.38 98 GLY A C 1
ATOM 729 O O . GLY A 1 98 ? -6.386 -3.688 4.609 1.00 94.38 98 GLY A O 1
ATOM 730 N N . LEU A 1 99 ? -6.922 -1.552 4.993 1.00 93.94 99 LEU A N 1
ATOM 731 C CA . LEU A 1 99 ? -5.588 -1.012 4.764 1.00 93.94 99 LEU A CA 1
ATOM 732 C C . LEU A 1 99 ? -5.320 0.032 5.838 1.00 93.94 99 LEU A C 1
ATOM 734 O O . LEU A 1 99 ? -6.089 0.976 5.975 1.00 93.94 99 LEU A O 1
ATOM 738 N N . ARG A 1 100 ? -4.221 -0.133 6.571 1.00 90.62 100 ARG A N 1
ATOM 739 C CA . ARG A 1 100 ? -3.754 0.800 7.598 1.00 90.62 100 ARG A CA 1
ATOM 740 C C . ARG A 1 100 ? -2.308 1.177 7.310 1.00 90.62 100 ARG A C 1
ATOM 742 O O . ARG A 1 100 ? -1.455 0.295 7.215 1.00 90.62 100 ARG A O 1
ATOM 749 N N . ARG A 1 101 ? -2.027 2.471 7.167 1.00 83.56 101 ARG A N 1
ATOM 750 C CA . ARG A 1 101 ? -0.720 2.998 6.743 1.00 83.56 101 ARG A CA 1
ATOM 751 C C . ARG A 1 101 ? -0.183 4.002 7.738 1.00 83.56 101 ARG A C 1
ATOM 753 O O . ARG A 1 101 ? -0.846 5.000 7.982 1.00 83.56 101 ARG A O 1
ATOM 760 N N . ASN A 1 102 ? 1.023 3.793 8.257 1.00 74.75 102 ASN A N 1
ATOM 761 C CA . ASN A 1 102 ? 1.695 4.818 9.057 1.00 74.75 102 ASN A CA 1
ATOM 762 C C . ASN A 1 102 ? 2.179 5.958 8.150 1.00 74.75 102 ASN A C 1
ATOM 764 O O . ASN A 1 102 ? 2.935 5.689 7.218 1.00 74.75 102 ASN A O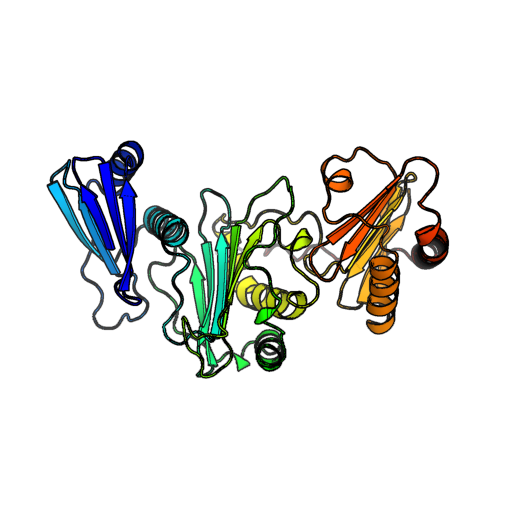 1
ATOM 768 N N . ALA A 1 103 ? 1.835 7.219 8.438 1.00 58.84 103 ALA A N 1
ATOM 769 C CA . ALA A 1 103 ? 2.408 8.349 7.698 1.00 58.84 103 ALA A CA 1
ATOM 770 C C . ALA A 1 103 ? 3.921 8.499 7.948 1.00 58.84 103 ALA A C 1
ATOM 772 O O . ALA A 1 103 ? 4.674 8.793 7.028 1.00 58.84 103 ALA A O 1
ATOM 773 N N . ASN A 1 104 ? 4.393 8.257 9.176 1.00 55.25 104 ASN A N 1
ATOM 774 C CA . ASN A 1 104 ? 5.800 7.989 9.508 1.00 55.25 104 ASN A CA 1
ATOM 775 C C . ASN A 1 104 ? 5.885 7.378 10.924 1.00 55.25 104 ASN A C 1
ATOM 777 O O . ASN A 1 104 ? 4.858 7.073 11.528 1.00 55.25 104 ASN A O 1
ATOM 781 N N . ALA A 1 105 ? 7.095 7.196 11.467 1.00 46.69 105 ALA A N 1
ATOM 782 C CA . ALA A 1 105 ? 7.312 6.644 12.812 1.00 46.69 105 ALA A CA 1
ATOM 783 C C . ALA A 1 105 ? 6.699 7.477 13.965 1.00 46.69 105 ALA A C 1
ATOM 785 O O . ALA A 1 105 ? 6.657 6.997 15.095 1.00 46.69 105 ALA A O 1
ATOM 786 N N . PHE A 1 106 ? 6.249 8.705 13.688 1.00 44.72 106 PHE A N 1
ATOM 787 C CA . PHE A 1 106 ? 5.757 9.681 14.660 1.00 44.72 106 PHE A CA 1
ATOM 788 C C . PHE A 1 106 ? 4.422 10.358 14.266 1.00 44.72 106 PHE A C 1
ATOM 790 O O . PHE A 1 106 ? 3.900 11.128 15.065 1.00 44.72 106 PHE A O 1
ATOM 797 N N . ASN A 1 107 ? 3.853 10.079 13.083 1.00 53.16 107 ASN A N 1
ATOM 798 C CA . ASN A 1 107 ? 2.645 10.733 12.551 1.00 53.16 107 ASN A CA 1
ATOM 799 C C . ASN A 1 107 ? 1.462 9.764 12.387 1.00 53.16 107 ASN A C 1
ATOM 801 O O . ASN A 1 107 ? 1.610 8.541 12.425 1.00 53.16 107 ASN A O 1
ATOM 805 N N . ALA A 1 108 ? 0.280 10.357 12.188 1.00 57.91 108 ALA A N 1
ATOM 806 C CA . ALA A 1 108 ? -1.016 9.699 12.075 1.00 57.91 108 ALA A CA 1
ATOM 807 C C . ALA A 1 108 ? -1.035 8.555 11.050 1.00 57.91 108 ALA A C 1
ATOM 809 O O . ALA A 1 108 ? -0.538 8.692 9.929 1.00 57.91 108 ALA A O 1
ATOM 810 N N . ALA A 1 109 ? -1.635 7.426 11.419 1.00 70.56 109 ALA A N 1
ATOM 811 C CA . ALA A 1 109 ? -1.986 6.406 10.449 1.00 70.56 109 ALA A CA 1
ATOM 812 C C . ALA A 1 109 ? -3.205 6.839 9.616 1.00 70.56 109 ALA A C 1
ATOM 814 O O . ALA A 1 109 ? -4.073 7.559 10.101 1.00 70.56 109 ALA A O 1
ATOM 815 N N . HIS A 1 110 ? -3.272 6.390 8.367 1.00 84.38 110 HIS A N 1
ATOM 816 C CA . HIS A 1 110 ? -4.448 6.519 7.510 1.00 84.38 110 HIS A CA 1
ATOM 817 C C . HIS A 1 110 ? -5.020 5.134 7.301 1.00 84.38 110 HIS A C 1
ATOM 819 O O . HIS A 1 110 ? -4.280 4.202 6.962 1.00 84.38 110 HIS A O 1
ATOM 825 N N . SER A 1 111 ? -6.325 5.015 7.477 1.00 90.00 111 SER A N 1
ATOM 826 C CA . SER A 1 111 ? -6.983 3.727 7.447 1.00 90.00 111 SER A CA 1
ATOM 827 C C . SER A 1 111 ? -8.212 3.769 6.563 1.00 90.00 111 SER A C 1
ATOM 829 O O . SER A 1 111 ? -8.952 4.752 6.523 1.00 90.00 111 SER A O 1
ATOM 831 N N . LEU A 1 112 ? -8.431 2.670 5.859 1.00 94.25 112 LEU A N 1
ATOM 832 C CA . LEU A 1 112 ? -9.718 2.353 5.271 1.00 94.25 112 LEU A CA 1
ATOM 833 C C . LEU A 1 112 ? -10.076 0.914 5.609 1.00 94.25 112 LEU A C 1
ATOM 835 O O . LEU A 1 112 ? -9.200 0.062 5.784 1.00 94.25 112 LEU A O 1
ATOM 839 N N . ALA A 1 113 ? -11.370 0.630 5.599 1.00 94.69 113 ALA A N 1
ATOM 840 C CA . ALA A 1 113 ? -11.877 -0.729 5.618 1.00 94.69 113 ALA A CA 1
ATOM 841 C C . ALA A 1 113 ? -13.138 -0.850 4.774 1.00 94.69 113 ALA A C 1
ATOM 843 O O . ALA A 1 113 ? -13.910 0.101 4.667 1.00 94.69 113 ALA A O 1
ATOM 844 N N . VAL A 1 114 ? -13.360 -2.029 4.203 1.00 95.62 114 VAL A N 1
ATOM 845 C CA . VAL A 1 114 ? -14.618 -2.371 3.540 1.00 95.62 114 VAL A CA 1
ATOM 846 C C . VAL A 1 114 ? -15.226 -3.569 4.242 1.00 95.62 114 VAL A C 1
ATOM 848 O O . VAL A 1 114 ? -14.591 -4.619 4.353 1.00 95.62 114 VAL A O 1
ATOM 851 N N . THR A 1 115 ? -16.456 -3.408 4.714 1.00 92.94 115 THR A N 1
ATOM 852 C CA . THR A 1 115 ? -17.253 -4.467 5.338 1.00 92.94 115 THR A CA 1
ATOM 853 C C . THR A 1 115 ? -17.960 -5.328 4.295 1.00 92.94 115 THR A C 1
ATOM 855 O O . THR A 1 115 ? -18.137 -4.938 3.140 1.00 92.94 115 THR A O 1
ATOM 858 N N . ALA A 1 116 ? -18.365 -6.536 4.692 1.00 90.56 116 ALA A N 1
ATOM 859 C CA . ALA A 1 116 ? -19.007 -7.505 3.800 1.00 90.56 116 ALA A CA 1
ATOM 860 C C . ALA A 1 116 ? -20.323 -7.012 3.163 1.00 90.56 116 ALA A C 1
ATOM 862 O O . ALA A 1 116 ? -20.720 -7.516 2.115 1.00 90.56 116 ALA A O 1
ATOM 863 N N . ASP A 1 117 ? -20.999 -6.041 3.780 1.00 91.94 117 ASP A N 1
ATOM 864 C CA . ASP A 1 117 ? -22.202 -5.374 3.267 1.00 91.94 117 ASP A CA 1
ATOM 865 C C . ASP A 1 117 ? -21.892 -4.167 2.356 1.00 91.94 117 ASP A C 1
ATOM 867 O O . ASP A 1 117 ? -22.801 -3.446 1.946 1.00 91.94 117 ASP A O 1
ATOM 871 N N . GLY A 1 118 ? -20.618 -3.961 2.007 1.00 93.62 118 GLY A N 1
ATOM 872 C CA . GLY A 1 118 ? -20.178 -2.952 1.047 1.00 93.62 118 GLY A CA 1
ATOM 873 C C . GLY A 1 118 ? -20.051 -1.545 1.625 1.00 93.62 118 GLY A C 1
ATOM 874 O O . GLY A 1 118 ? -20.048 -0.586 0.854 1.00 93.62 118 GLY A O 1
ATOM 875 N N . GLN A 1 119 ? -19.953 -1.396 2.949 1.00 95.38 119 GLN A N 1
ATOM 876 C CA . GLN A 1 119 ? -19.685 -0.103 3.579 1.00 95.38 119 GLN A CA 1
ATOM 877 C C . GLN A 1 119 ? -18.176 0.163 3.618 1.00 95.38 119 GLN A C 1
ATOM 879 O O . GLN A 1 119 ? -17.399 -0.631 4.144 1.00 95.38 119 GLN A O 1
ATOM 884 N N . LEU A 1 120 ? -17.767 1.291 3.045 1.00 96.06 120 LEU A N 1
ATOM 885 C CA . LEU A 1 120 ? -16.405 1.803 3.031 1.00 96.06 120 LEU A CA 1
ATOM 886 C C . LEU A 1 120 ? -16.231 2.827 4.151 1.00 96.06 120 LEU A C 1
ATOM 888 O O . LEU A 1 120 ? -16.807 3.915 4.119 1.00 96.06 120 LEU A O 1
ATOM 892 N N . TRP A 1 121 ? -15.383 2.471 5.104 1.00 94.31 121 TRP A N 1
ATOM 893 C CA . TRP A 1 121 ? -14.932 3.309 6.204 1.00 94.31 121 TRP A CA 1
ATOM 894 C C . TRP A 1 121 ? -13.578 3.919 5.870 1.00 94.31 121 TRP A C 1
ATOM 896 O O . TRP A 1 121 ? -12.730 3.253 5.272 1.00 94.31 121 TRP A O 1
ATOM 906 N N . ARG A 1 122 ? -13.364 5.172 6.275 1.00 92.50 122 ARG A N 1
ATOM 907 C CA . ARG A 1 122 ? -12.103 5.906 6.114 1.00 92.50 122 ARG A CA 1
ATOM 908 C C . ARG A 1 122 ? -11.886 6.797 7.322 1.00 92.50 122 ARG A C 1
ATOM 910 O O . ARG A 1 122 ? -12.833 7.446 7.755 1.00 92.50 122 ARG A O 1
ATOM 917 N N . TRP A 1 123 ? -10.668 6.826 7.840 1.00 90.06 123 TRP A N 1
ATOM 918 C CA . TRP A 1 123 ? -10.325 7.687 8.965 1.00 90.06 123 TRP A CA 1
ATOM 919 C C . TRP A 1 123 ? -8.825 7.946 9.048 1.00 90.06 123 TRP A C 1
ATOM 921 O O . TRP A 1 123 ? -7.997 7.143 8.600 1.00 90.06 123 TRP A O 1
ATOM 931 N N . LEU A 1 124 ? -8.493 9.079 9.650 1.00 86.75 124 LEU A N 1
ATOM 932 C CA . LEU A 1 124 ? -7.168 9.412 10.139 1.00 86.75 124 LEU A CA 1
ATOM 933 C C . LEU A 1 124 ? -7.040 8.965 11.590 1.00 86.75 124 LEU A C 1
ATOM 935 O O . LEU A 1 124 ? -7.990 9.009 12.367 1.00 86.75 124 LEU A O 1
ATOM 939 N N . ALA A 1 125 ? -5.829 8.614 12.003 1.00 82.94 125 ALA A N 1
ATOM 940 C CA . ALA A 1 125 ? -5.543 8.342 13.407 1.00 82.94 125 ALA A CA 1
ATOM 941 C C . ALA A 1 125 ? -5.708 9.581 14.304 1.00 82.94 125 ALA A C 1
ATOM 943 O O . ALA A 1 125 ? -5.682 9.441 15.517 1.00 82.94 125 ALA A O 1
ATOM 944 N N . THR A 1 126 ? -5.838 10.779 13.732 1.00 83.38 126 THR A N 1
ATOM 945 C CA . THR A 1 126 ? -6.109 12.043 14.436 1.00 83.38 126 THR A CA 1
ATOM 946 C C . THR A 1 126 ? -7.595 12.383 14.515 1.00 83.38 126 THR A C 1
ATOM 948 O O . THR A 1 126 ? -7.947 13.349 15.190 1.00 83.38 126 THR A O 1
ATOM 951 N N . ASP A 1 127 ? -8.461 11.623 13.839 1.00 86.25 127 ASP A N 1
ATOM 952 C CA . ASP A 1 127 ? -9.895 11.890 13.827 1.00 86.25 127 ASP A CA 1
ATOM 953 C C . ASP A 1 127 ? -10.505 11.487 15.170 1.00 86.25 127 ASP A C 1
ATOM 955 O O . ASP A 1 127 ? -10.533 10.315 15.547 1.00 86.25 127 ASP A O 1
ATOM 959 N N . ALA A 1 128 ? -11.023 12.472 15.903 1.00 84.88 128 ALA A N 1
ATOM 960 C CA . ALA A 1 128 ? -11.778 12.222 17.130 1.00 84.88 128 ALA A CA 1
ATOM 961 C C . ALA A 1 128 ? -13.141 11.561 16.851 1.00 84.88 128 ALA A C 1
ATOM 963 O O . ALA A 1 128 ? -13.724 10.926 17.737 1.00 84.88 128 ALA A O 1
ATOM 964 N N . GLU A 1 129 ? -13.642 11.727 15.627 1.00 88.88 129 GLU A N 1
ATOM 965 C CA . GLU A 1 129 ? -14.881 11.157 15.117 1.00 88.88 129 GLU A CA 1
ATOM 966 C C . GLU A 1 129 ? -14.650 10.619 13.702 1.00 88.88 129 GLU A C 1
ATOM 968 O O . GLU A 1 129 ? -14.260 11.353 12.795 1.00 88.88 129 GLU A O 1
ATOM 973 N N . VAL A 1 130 ? -14.910 9.329 13.516 1.00 87.56 130 VAL A N 1
ATOM 974 C CA . VAL A 1 130 ? -14.859 8.664 12.217 1.00 87.56 130 VAL A CA 1
ATOM 975 C C . VAL A 1 130 ? -16.120 8.997 11.429 1.00 87.56 130 VAL A C 1
ATOM 977 O O . VAL A 1 130 ? -17.237 8.759 11.894 1.00 87.56 130 V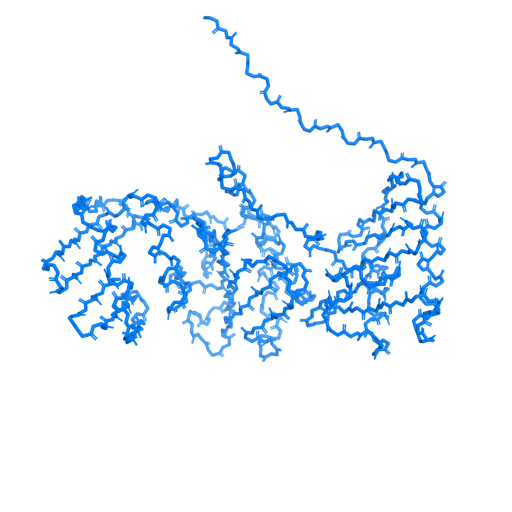AL A O 1
ATOM 980 N N . ALA A 1 131 ? -15.940 9.516 10.214 1.00 89.12 131 ALA A N 1
ATOM 981 C CA . ALA A 1 131 ? -17.046 9.810 9.313 1.00 89.12 131 ALA A CA 1
ATOM 982 C C . ALA A 1 131 ? -17.897 8.559 9.038 1.00 89.12 131 ALA A C 1
ATOM 984 O O . ALA A 1 131 ? -17.385 7.441 8.937 1.00 89.12 131 ALA A O 1
ATOM 985 N N . ALA A 1 132 ? -19.206 8.763 8.869 1.00 90.62 132 ALA A N 1
ATOM 986 C CA . ALA A 1 132 ? -20.114 7.689 8.485 1.00 90.62 132 ALA A CA 1
ATOM 987 C C . ALA A 1 132 ? -19.636 7.014 7.185 1.00 90.62 132 ALA A C 1
ATOM 989 O O . ALA A 1 132 ? -19.169 7.706 6.271 1.00 90.62 132 ALA A O 1
ATOM 990 N N . PRO A 1 133 ? -19.759 5.682 7.077 1.00 93.38 133 PRO A N 1
ATOM 991 C CA . PRO A 1 133 ? -19.280 4.987 5.905 1.00 93.38 133 PRO A CA 1
ATOM 992 C C . PRO A 1 133 ? -20.117 5.336 4.677 1.00 93.38 133 PRO A C 1
ATOM 994 O O . PRO A 1 133 ? -21.290 5.710 4.760 1.00 93.38 133 PRO A O 1
ATOM 997 N N . VAL A 1 134 ? -19.500 5.167 3.514 1.00 95.25 134 VAL A N 1
ATOM 998 C CA . VAL A 1 134 ? -20.152 5.318 2.211 1.00 95.25 134 VAL A CA 1
ATOM 999 C C . VAL A 1 134 ? -20.254 3.963 1.522 1.00 95.25 134 VAL A C 1
ATOM 1001 O O . VAL A 1 134 ? -19.525 3.035 1.856 1.00 95.25 134 VAL A O 1
ATOM 1004 N N . ALA A 1 135 ? -21.138 3.820 0.538 1.00 96.69 135 ALA A N 1
ATOM 1005 C CA . ALA A 1 135 ? -21.162 2.603 -0.270 1.00 96.69 135 ALA A CA 1
ATOM 1006 C C . ALA A 1 135 ? -19.861 2.485 -1.081 1.00 96.69 135 ALA A C 1
ATOM 1008 O O . ALA A 1 135 ? -19.489 3.431 -1.768 1.00 96.69 135 ALA A O 1
ATOM 1009 N N . VAL A 1 136 ? -19.207 1.321 -1.066 1.00 96.50 136 VAL A N 1
ATOM 1010 C CA . VAL A 1 136 ? -17.964 1.075 -1.823 1.00 96.50 136 VAL A CA 1
ATOM 1011 C C . VAL A 1 136 ? -18.136 1.286 -3.332 1.00 96.50 136 VAL A C 1
ATOM 1013 O O . VAL A 1 136 ? -17.179 1.629 -4.017 1.00 96.50 136 VAL A O 1
ATOM 1016 N N . ASP A 1 137 ? -19.361 1.175 -3.849 1.00 95.56 137 ASP A N 1
ATOM 1017 C CA . ASP A 1 137 ? -19.701 1.477 -5.244 1.00 95.56 137 ASP A CA 1
ATOM 1018 C C . ASP A 1 137 ? -19.476 2.953 -5.624 1.00 95.56 137 ASP A C 1
ATOM 1020 O O . ASP A 1 137 ? -19.392 3.273 -6.812 1.00 95.56 137 ASP A O 1
ATOM 1024 N N . SER A 1 138 ? -19.337 3.861 -4.645 1.00 95.00 138 SER A N 1
ATOM 1025 C CA . SER A 1 138 ? -18.877 5.233 -4.900 1.00 95.00 138 SER A CA 1
ATOM 1026 C C . SER A 1 138 ? -17.401 5.296 -5.305 1.00 95.00 138 SER A C 1
ATOM 1028 O O . SER A 1 138 ? -16.954 6.335 -5.778 1.00 95.00 138 SER A O 1
ATOM 1030 N N . GLU A 1 139 ? -16.660 4.197 -5.140 1.00 96.44 139 GLU A N 1
ATOM 1031 C CA . GLU A 1 139 ? -15.264 4.005 -5.535 1.00 96.44 139 GLU A CA 1
ATOM 1032 C C . GLU A 1 139 ? -15.149 2.852 -6.545 1.00 96.44 139 GLU A C 1
ATOM 1034 O O . GLU A 1 139 ? -14.759 1.734 -6.188 1.00 96.44 139 GLU A O 1
ATOM 1039 N N . PRO A 1 140 ? -15.462 3.081 -7.835 1.00 95.19 140 PRO A N 1
ATOM 1040 C CA . PRO A 1 140 ? -15.601 2.000 -8.812 1.00 95.19 140 PRO A CA 1
ATOM 1041 C C . PRO A 1 140 ? -14.340 1.145 -8.977 1.00 95.19 140 PRO A C 1
ATOM 1043 O O . PRO A 1 140 ? -14.434 -0.068 -9.164 1.00 95.19 140 PRO A O 1
ATOM 1046 N N . ALA A 1 141 ? -13.157 1.761 -8.890 1.00 93.94 141 ALA A N 1
ATOM 1047 C CA . ALA A 1 141 ? -11.885 1.047 -8.971 1.00 93.94 141 ALA A CA 1
ATOM 1048 C C . ALA A 1 141 ? -11.688 0.096 -7.779 1.00 93.94 141 ALA A C 1
ATOM 1050 O O . ALA A 1 141 ? -11.269 -1.047 -7.969 1.00 93.94 141 ALA A O 1
ATOM 1051 N N . LEU A 1 142 ? -12.031 0.542 -6.564 1.00 96.31 142 LEU A N 1
ATOM 1052 C CA . LEU A 1 142 ? -11.926 -0.272 -5.354 1.00 96.31 142 LEU A CA 1
ATOM 1053 C C . LEU A 1 142 ? -12.969 -1.389 -5.355 1.00 96.31 142 LEU A C 1
ATOM 1055 O O . LEU A 1 142 ? -12.614 -2.541 -5.120 1.00 96.31 142 LEU A O 1
ATOM 1059 N N . ALA A 1 143 ? -14.219 -1.085 -5.707 1.00 95.81 143 ALA A N 1
ATOM 1060 C CA . ALA A 1 143 ? -15.271 -2.088 -5.851 1.00 95.81 143 ALA A CA 1
ATOM 1061 C C . ALA A 1 143 ? -14.884 -3.184 -6.864 1.00 95.81 143 ALA A C 1
ATOM 1063 O O . ALA A 1 143 ? -15.003 -4.378 -6.576 1.00 95.81 143 ALA A O 1
ATOM 1064 N N . ALA A 1 144 ? -14.343 -2.798 -8.027 1.00 94.25 144 ALA A N 1
ATOM 1065 C CA . ALA A 1 144 ? -13.883 -3.741 -9.044 1.00 94.25 144 ALA A CA 1
ATOM 1066 C C . ALA A 1 144 ? -12.701 -4.602 -8.565 1.00 94.25 144 ALA A C 1
ATOM 1068 O O . ALA A 1 144 ? -12.686 -5.811 -8.802 1.00 94.25 144 ALA A O 1
ATOM 1069 N N . ALA A 1 145 ? -11.726 -4.007 -7.871 1.00 93.56 145 ALA A N 1
ATOM 1070 C CA . ALA A 1 145 ? -10.589 -4.750 -7.337 1.00 93.56 145 ALA A CA 1
ATOM 1071 C C . ALA A 1 145 ? -11.003 -5.728 -6.223 1.00 93.56 145 ALA A C 1
ATOM 1073 O O . ALA A 1 145 ? -10.515 -6.858 -6.177 1.00 93.56 145 ALA A O 1
ATOM 1074 N N . LEU A 1 146 ? -11.950 -5.338 -5.366 1.00 93.38 146 LEU A N 1
ATOM 1075 C CA . LEU A 1 146 ? -12.496 -6.198 -4.314 1.00 93.38 146 LEU A CA 1
ATOM 1076 C C . LEU A 1 146 ? -13.297 -7.374 -4.871 1.00 93.38 146 LEU A C 1
ATOM 1078 O O . LEU A 1 146 ? -13.226 -8.471 -4.322 1.00 93.38 146 LEU A O 1
ATOM 1082 N N . ALA A 1 147 ? -13.993 -7.201 -5.996 1.00 92.25 147 ALA A N 1
ATOM 1083 C CA . ALA A 1 147 ? -14.678 -8.305 -6.667 1.00 92.25 147 ALA A CA 1
ATOM 1084 C C . ALA A 1 147 ? -13.713 -9.418 -7.129 1.00 92.25 147 ALA A C 1
ATOM 1086 O O . ALA A 1 147 ? -14.125 -10.570 -7.275 1.00 92.25 147 ALA A O 1
ATOM 1087 N N . ALA A 1 148 ? -12.427 -9.100 -7.326 1.00 90.06 148 ALA A N 1
ATOM 1088 C CA . ALA A 1 148 ? -11.385 -10.068 -7.665 1.00 90.06 148 ALA A CA 1
ATOM 1089 C C . ALA A 1 148 ? -10.740 -10.740 -6.436 1.00 90.06 148 ALA A C 1
ATOM 1091 O O . ALA A 1 148 ? -10.054 -11.752 -6.594 1.00 90.06 148 ALA A O 1
ATOM 1092 N N . LEU A 1 149 ? -10.977 -10.235 -5.217 1.00 89.62 149 LEU A N 1
ATOM 1093 C CA . LEU A 1 149 ? -10.404 -10.767 -3.973 1.00 89.62 149 LEU A CA 1
ATOM 1094 C C . LEU A 1 149 ? -10.636 -12.280 -3.785 1.00 89.62 149 LEU A C 1
ATOM 1096 O O . LEU A 1 149 ? -9.675 -12.966 -3.438 1.00 89.62 149 LEU A O 1
ATOM 1100 N N . PRO A 1 150 ? -11.827 -12.856 -4.066 1.00 88.50 150 PRO A N 1
ATOM 1101 C CA . PRO A 1 150 ? -12.046 -14.299 -3.923 1.00 88.50 150 PRO A CA 1
ATOM 1102 C C . PRO A 1 150 ? -11.186 -15.169 -4.851 1.00 88.50 150 PRO A C 1
ATOM 1104 O O . PRO A 1 150 ? -11.033 -16.360 -4.599 1.00 88.50 150 PRO A O 1
ATOM 1107 N N . ALA A 1 151 ? -10.653 -14.598 -5.936 1.00 88.75 151 ALA A N 1
ATOM 1108 C CA . ALA A 1 151 ? -9.778 -15.298 -6.872 1.00 88.75 151 ALA A CA 1
ATOM 1109 C C . ALA A 1 151 ? -8.292 -15.205 -6.486 1.00 88.75 151 ALA A C 1
ATOM 1111 O O . ALA A 1 151 ? -7.463 -15.878 -7.103 1.00 88.75 151 ALA A O 1
ATOM 1112 N N . LEU A 1 152 ? -7.934 -14.387 -5.487 1.00 88.62 152 LEU A N 1
ATOM 1113 C CA . LEU A 1 152 ? -6.557 -14.303 -5.017 1.00 88.62 152 LEU A CA 1
ATOM 1114 C C . LEU A 1 152 ? -6.177 -15.582 -4.255 1.00 88.62 152 LEU A C 1
ATOM 1116 O O . LEU A 1 152 ? -6.927 -16.026 -3.382 1.00 88.62 152 LEU A O 1
ATOM 1120 N N . PRO A 1 153 ? -4.995 -16.166 -4.519 1.00 87.88 153 PRO A N 1
ATOM 1121 C CA . PRO A 1 153 ? -4.507 -17.331 -3.794 1.00 87.88 153 PRO A CA 1
ATOM 1122 C C . PRO A 1 153 ? -3.996 -16.908 -2.409 1.00 87.88 153 PRO A C 1
ATOM 1124 O O . PRO A 1 153 ? -2.796 -16.891 -2.147 1.00 87.88 153 PRO A O 1
ATOM 1127 N N . LEU A 1 154 ? -4.910 -16.540 -1.504 1.00 89.12 154 LEU A N 1
ATOM 1128 C CA . LEU A 1 154 ? -4.576 -16.006 -0.177 1.00 89.12 154 LEU A CA 1
ATOM 1129 C C . LEU A 1 154 ? -3.688 -16.961 0.635 1.00 89.12 154 LEU A C 1
ATOM 1131 O O . LEU A 1 154 ? -2.866 -16.521 1.437 1.00 89.12 154 LEU A O 1
ATOM 1135 N N . ALA A 1 155 ? -3.806 -18.270 0.402 1.00 86.19 155 ALA A N 1
ATOM 1136 C CA . ALA A 1 155 ? -2.959 -19.277 1.030 1.00 86.19 155 ALA A CA 1
ATOM 1137 C C . ALA A 1 155 ? -1.465 -19.134 0.682 1.00 86.19 155 ALA A C 1
ATOM 1139 O O . ALA A 1 155 ? -0.632 -19.454 1.528 1.00 86.19 155 ALA A O 1
ATOM 1140 N N . ASP A 1 156 ? -1.152 -18.617 -0.508 1.00 88.00 156 ASP A N 1
ATOM 1141 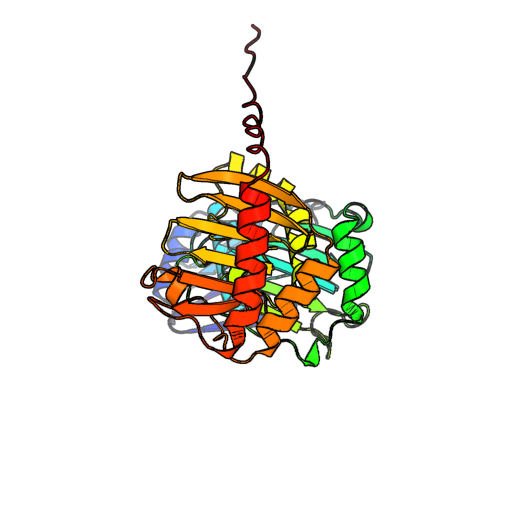C CA . ASP A 1 156 ? 0.209 -18.487 -1.037 1.00 88.00 156 ASP A CA 1
ATOM 1142 C C . ASP A 1 156 ? 0.827 -17.104 -0.762 1.00 88.00 156 ASP A C 1
ATOM 1144 O O . ASP A 1 156 ? 2.015 -16.882 -1.013 1.00 88.00 156 ASP A O 1
ATOM 1148 N N . LEU A 1 157 ? 0.033 -16.160 -0.242 1.00 90.25 157 LEU A N 1
ATOM 1149 C CA . LEU A 1 157 ? 0.519 -14.841 0.150 1.00 90.25 157 LEU A CA 1
ATOM 1150 C C . LEU A 1 157 ? 1.341 -14.921 1.438 1.00 90.25 157 LEU A C 1
ATOM 1152 O O . LEU A 1 157 ? 1.007 -15.642 2.381 1.00 90.25 157 LEU A O 1
ATOM 1156 N N . GLN A 1 158 ? 2.421 -14.145 1.489 1.00 89.81 158 GLN A N 1
ATOM 1157 C CA . GLN A 1 158 ? 3.278 -14.059 2.668 1.00 89.81 158 GLN A CA 1
ATOM 1158 C C . GLN A 1 158 ? 2.630 -13.158 3.719 1.00 89.81 158 GLN A C 1
ATOM 1160 O O . GLN A 1 158 ? 1.985 -12.168 3.386 1.00 89.81 158 GLN A O 1
ATOM 1165 N N . GLY A 1 159 ? 2.843 -13.477 4.998 1.00 87.69 159 GLY A N 1
ATOM 1166 C CA . GLY A 1 159 ? 2.411 -12.608 6.100 1.00 87.69 159 GLY A CA 1
ATOM 1167 C C . GLY A 1 159 ? 3.195 -11.294 6.175 1.00 87.69 159 GLY A C 1
ATOM 1168 O O . GLY A 1 159 ? 2.772 -10.356 6.847 1.00 87.69 159 GLY A O 1
ATOM 1169 N N . GLU A 1 160 ? 4.331 -11.208 5.483 1.00 89.12 160 GLU A N 1
ATOM 1170 C CA . GLU A 1 160 ? 5.165 -10.016 5.457 1.00 89.12 160 GLU A CA 1
ATOM 1171 C C . GLU A 1 160 ? 5.933 -9.915 4.132 1.00 89.12 160 GLU A C 1
ATOM 1173 O O . GLU A 1 160 ? 6.540 -10.891 3.688 1.00 89.12 160 GLU A O 1
ATOM 1178 N N . TYR A 1 161 ? 5.919 -8.729 3.520 1.00 89.44 161 TYR A N 1
ATOM 1179 C CA . TYR A 1 161 ? 6.729 -8.378 2.356 1.00 89.44 161 TYR A CA 1
ATOM 1180 C C . TYR A 1 161 ? 7.634 -7.195 2.700 1.00 89.44 161 TYR A C 1
ATOM 1182 O O . TYR A 1 161 ? 7.163 -6.090 2.982 1.00 89.44 161 TYR A O 1
ATOM 1190 N N . LEU A 1 162 ? 8.945 -7.443 2.663 1.00 84.06 162 LEU A N 1
ATOM 1191 C CA . LEU A 1 162 ? 9.983 -6.504 3.085 1.00 84.06 162 LEU A CA 1
ATOM 1192 C C . LEU A 1 162 ? 11.007 -6.270 1.987 1.00 84.06 162 LEU A C 1
ATOM 1194 O O . LEU A 1 162 ? 11.397 -7.203 1.281 1.00 84.06 162 LEU A O 1
ATOM 1198 N N . VAL A 1 163 ? 11.506 -5.041 1.934 1.00 81.19 163 VAL A N 1
ATOM 1199 C CA . VAL A 1 163 ? 12.771 -4.696 1.290 1.00 81.19 163 VAL A CA 1
ATOM 1200 C C . VAL A 1 163 ? 13.543 -3.728 2.184 1.00 81.19 163 VAL A C 1
ATOM 1202 O O . VAL A 1 163 ? 12.934 -2.977 2.949 1.00 81.19 163 VAL A O 1
ATOM 1205 N N . ASP A 1 164 ? 14.868 -3.722 2.067 1.00 74.06 164 ASP A N 1
ATOM 1206 C CA . ASP A 1 164 ? 15.693 -2.684 2.683 1.00 74.06 164 ASP A CA 1
ATOM 1207 C C . ASP A 1 164 ? 15.463 -1.369 1.931 1.00 74.06 164 ASP A C 1
ATOM 1209 O O . ASP A 1 164 ? 15.757 -1.260 0.739 1.00 74.06 164 ASP A O 1
ATOM 1213 N N . CYS A 1 165 ? 14.892 -0.376 2.608 1.00 67.12 165 CYS A N 1
ATOM 1214 C CA . CYS A 1 165 ? 14.573 0.916 2.019 1.00 67.12 165 CYS A CA 1
ATOM 1215 C C . CYS A 1 165 ? 14.808 2.066 3.014 1.00 67.12 165 CYS A C 1
ATOM 1217 O O . CYS A 1 165 ? 14.706 1.870 4.227 1.00 67.12 165 CYS A O 1
ATOM 1219 N N . PRO A 1 166 ? 15.125 3.278 2.519 1.00 57.41 166 PRO A N 1
ATOM 1220 C CA . PRO A 1 166 ? 15.526 4.404 3.366 1.00 57.41 166 PRO A CA 1
ATOM 1221 C C . PRO A 1 166 ? 14.375 5.054 4.151 1.00 57.41 166 PRO A C 1
ATOM 1223 O O . PRO A 1 166 ? 14.635 5.854 5.048 1.00 57.41 166 PRO A O 1
ATOM 1226 N N . VAL A 1 167 ? 13.114 4.735 3.837 1.00 58.00 167 VAL A N 1
ATOM 1227 C CA . VAL A 1 167 ? 11.929 5.352 4.453 1.00 58.00 167 VAL A CA 1
ATOM 1228 C C . VAL A 1 167 ? 10.974 4.261 4.915 1.00 58.00 167 VAL A C 1
ATOM 1230 O O . VAL A 1 167 ? 10.686 3.348 4.159 1.00 58.00 167 VAL A O 1
ATOM 1233 N N . VAL A 1 168 ? 10.464 4.348 6.143 1.00 57.28 168 VAL A N 1
ATOM 1234 C CA . VAL A 1 168 ? 9.587 3.317 6.714 1.00 57.28 168 VAL A CA 1
ATOM 1235 C C . VAL A 1 168 ? 8.172 3.865 6.892 1.00 57.28 168 VAL A C 1
ATOM 1237 O O . VAL A 1 168 ? 7.873 4.433 7.943 1.00 57.28 168 VAL A O 1
ATOM 1240 N N . PRO A 1 169 ? 7.252 3.638 5.944 1.00 63.84 169 PRO A N 1
ATOM 1241 C CA . PRO A 1 169 ? 5.882 3.368 6.316 1.00 63.84 169 PRO A CA 1
ATOM 1242 C C . PRO A 1 169 ? 5.745 1.854 6.493 1.00 63.84 169 PRO A C 1
ATOM 1244 O O . PRO A 1 169 ? 5.950 1.067 5.566 1.00 63.84 169 PRO A O 1
ATOM 1247 N N . LEU A 1 170 ? 5.441 1.449 7.727 1.00 74.00 170 LEU A N 1
ATOM 1248 C CA . LEU A 1 170 ? 4.852 0.142 7.969 1.00 74.00 170 LEU A CA 1
ATOM 1249 C C . LEU A 1 170 ? 3.379 0.247 7.595 1.00 74.00 170 LEU A C 1
ATOM 1251 O O . LEU A 1 170 ? 2.657 1.099 8.120 1.00 74.00 170 LEU A O 1
ATOM 1255 N N . GLU A 1 171 ? 2.943 -0.653 6.733 1.00 87.25 171 GLU A N 1
ATOM 1256 C CA . GLU A 1 171 ? 1.548 -0.773 6.365 1.00 87.25 171 GLU A CA 1
ATOM 1257 C C . GLU A 1 171 ? 1.039 -2.173 6.644 1.00 87.25 171 GLU A C 1
ATOM 1259 O O . GLU A 1 171 ? 1.789 -3.154 6.634 1.00 87.25 171 GLU A O 1
ATOM 1264 N N . VAL A 1 172 ? -0.253 -2.258 6.917 1.00 90.44 172 VAL A N 1
ATOM 1265 C CA . VAL A 1 172 ? -0.934 -3.512 7.184 1.00 90.44 172 VAL A CA 1
ATOM 1266 C C . VAL A 1 172 ? -2.137 -3.608 6.266 1.00 90.44 172 VAL A C 1
ATOM 1268 O O . VAL A 1 172 ? -3.018 -2.749 6.284 1.00 90.44 172 VAL A O 1
ATOM 1271 N N . LEU A 1 173 ? -2.151 -4.671 5.472 1.00 93.50 173 LEU A N 1
ATOM 1272 C CA . LEU A 1 173 ? -3.243 -5.049 4.596 1.00 93.50 173 LEU A CA 1
ATOM 1273 C C . LEU A 1 173 ? -3.974 -6.234 5.217 1.00 93.50 173 LEU A C 1
ATOM 1275 O O . LEU A 1 173 ? -3.366 -7.260 5.521 1.00 93.50 173 LEU A O 1
ATOM 1279 N N . TYR A 1 174 ? -5.277 -6.103 5.384 1.00 93.88 174 TYR A N 1
ATOM 1280 C CA . TYR A 1 174 ? -6.160 -7.166 5.817 1.00 93.88 174 TYR A CA 1
ATOM 1281 C C . TYR A 1 174 ? -7.031 -7.620 4.649 1.00 93.88 174 TYR A C 1
ATOM 1283 O O . TYR A 1 174 ? -7.653 -6.801 3.974 1.00 93.88 174 TYR A O 1
ATOM 1291 N N . LEU A 1 175 ? -7.056 -8.928 4.407 1.00 93.94 175 LEU A N 1
ATOM 1292 C CA . LEU A 1 175 ? -7.761 -9.575 3.309 1.00 93.94 175 LEU A CA 1
ATOM 1293 C C . LEU A 1 175 ? -8.609 -10.721 3.864 1.00 93.94 175 LEU A C 1
ATOM 1295 O O . LEU A 1 175 ? -8.067 -11.688 4.399 1.00 93.94 175 LEU A O 1
ATOM 1299 N N . ALA A 1 176 ? -9.923 -10.660 3.685 1.00 90.81 176 ALA A N 1
ATOM 1300 C CA . ALA A 1 176 ? -10.837 -11.756 3.976 1.00 90.81 176 ALA A CA 1
ATOM 1301 C C . ALA A 1 176 ? -11.871 -11.906 2.860 1.00 90.81 176 ALA A C 1
ATOM 1303 O O . ALA A 1 176 ? -12.592 -10.960 2.555 1.00 90.81 176 ALA A O 1
ATOM 1304 N N . PRO A 1 177 ? -12.003 -13.095 2.251 1.00 81.50 177 PRO A N 1
ATOM 1305 C CA . PRO A 1 177 ? -13.085 -13.349 1.315 1.00 81.50 177 PRO A CA 1
ATOM 1306 C C . PRO A 1 177 ? -14.453 -13.133 1.976 1.00 81.50 177 PRO A C 1
ATOM 1308 O O . PRO A 1 177 ? -14.640 -13.390 3.170 1.00 81.50 177 PRO A O 1
ATOM 1311 N N . ALA A 1 178 ? -15.431 -12.692 1.183 1.00 72.31 178 ALA A N 1
ATOM 1312 C CA . ALA A 1 178 ? -16.790 -12.474 1.664 1.00 72.31 178 ALA A CA 1
ATOM 1313 C C . ALA A 1 178 ? -17.355 -13.734 2.347 1.00 72.31 178 ALA A C 1
ATOM 1315 O O . ALA A 1 178 ? -17.295 -14.835 1.800 1.00 72.31 178 ALA A O 1
ATOM 1316 N N . GLY A 1 179 ? -17.920 -13.554 3.543 1.00 67.31 179 GLY A N 1
ATOM 1317 C CA . GLY A 1 179 ? -18.502 -14.633 4.345 1.00 67.31 179 GLY A CA 1
ATOM 1318 C C . GLY A 1 179 ? -17.541 -15.327 5.316 1.00 67.31 179 GLY A C 1
ATOM 1319 O O . GLY A 1 179 ? -18.013 -16.117 6.129 1.00 67.31 179 GLY A O 1
ATOM 1320 N N . GLU A 1 180 ? -16.239 -15.021 5.290 1.00 65.38 180 GLU A N 1
ATOM 1321 C CA . GLU A 1 180 ? -15.284 -15.589 6.257 1.00 65.38 180 GLU A CA 1
ATOM 1322 C C . GLU A 1 180 ? -15.072 -14.735 7.512 1.00 65.38 180 GLU A C 1
ATOM 1324 O O . GLU A 1 180 ? -14.635 -15.267 8.530 1.00 65.38 180 GLU A O 1
ATOM 1329 N N . GLY A 1 181 ? -15.462 -13.456 7.482 1.00 62.09 181 GLY A N 1
ATOM 1330 C CA . GLY A 1 181 ? -15.343 -12.540 8.618 1.00 62.09 181 GLY A CA 1
ATOM 1331 C C . GLY A 1 181 ? -13.902 -12.328 9.102 1.00 62.09 181 GLY A C 1
ATOM 1332 O O . GLY A 1 181 ? -12.942 -12.914 8.590 1.00 62.09 181 GLY A O 1
ATOM 1333 N N . GLU A 1 182 ? -13.753 -11.476 10.116 1.00 65.19 182 GLU A N 1
ATOM 1334 C CA . GLU A 1 182 ? -12.452 -11.225 10.728 1.00 65.19 182 GLU A CA 1
ATOM 1335 C C . GLU A 1 182 ? -11.924 -12.476 11.444 1.00 65.19 182 GLU A C 1
ATOM 1337 O O . GLU A 1 182 ? -12.627 -13.082 12.252 1.00 65.19 182 GLU A O 1
ATOM 1342 N N . GLY A 1 183 ? -10.705 -12.913 11.112 1.00 63.72 183 GLY A N 1
ATOM 1343 C CA . GLY A 1 183 ? -10.108 -14.132 11.674 1.00 63.72 183 GLY A CA 1
ATOM 1344 C C . GLY A 1 183 ? -10.595 -15.463 11.076 1.00 63.72 183 GLY A C 1
ATOM 1345 O O . GLY A 1 183 ? -10.277 -16.519 11.626 1.00 63.72 183 GLY A O 1
ATOM 1346 N N . GLY A 1 184 ? -11.326 -15.449 9.952 1.00 70.56 184 GLY A N 1
ATOM 1347 C CA . GLY A 1 184 ? -11.682 -16.660 9.201 1.00 70.56 184 GLY A CA 1
ATOM 1348 C C . GLY A 1 184 ? -10.463 -17.461 8.715 1.00 70.56 184 GLY A C 1
ATOM 1349 O O . GLY A 1 184 ? -9.360 -16.922 8.584 1.00 70.56 184 GLY A O 1
ATOM 1350 N N . ALA A 1 185 ? -10.644 -18.756 8.428 1.00 72.38 185 ALA A N 1
ATOM 1351 C CA . ALA A 1 185 ? -9.549 -19.674 8.079 1.00 72.38 185 ALA A CA 1
ATOM 1352 C C . ALA A 1 185 ? -8.750 -19.239 6.831 1.00 72.38 185 ALA A C 1
ATOM 1354 O O . ALA A 1 185 ? -7.547 -19.503 6.752 1.00 72.38 185 ALA A O 1
ATOM 1355 N N . ASN A 1 186 ? -9.396 -18.544 5.890 1.00 80.50 186 ASN A N 1
ATOM 1356 C CA . ASN A 1 186 ? -8.775 -18.008 4.680 1.00 80.50 186 ASN A CA 1
ATOM 1357 C C . ASN A 1 186 ? -8.483 -16.503 4.758 1.00 80.50 186 ASN A C 1
ATOM 1359 O O . ASN A 1 186 ? -8.071 -15.917 3.758 1.00 80.50 186 ASN A O 1
ATOM 1363 N N . SER A 1 187 ? -8.647 -15.874 5.925 1.00 88.50 187 SER A N 1
ATOM 1364 C CA . SER A 1 187 ? -8.211 -14.492 6.120 1.00 88.50 187 SER A CA 1
ATOM 1365 C C . SER A 1 187 ? -6.680 -14.380 6.154 1.00 88.50 187 SER A C 1
ATOM 1367 O O . SER A 1 187 ? -5.951 -15.321 6.509 1.00 88.50 187 SER A O 1
ATOM 1369 N N . ARG A 1 188 ? -6.170 -13.221 5.737 1.00 91.06 188 ARG A N 1
ATOM 1370 C CA . ARG A 1 188 ? -4.746 -12.891 5.704 1.00 91.06 188 ARG A CA 1
ATOM 1371 C C . ARG A 1 188 ? -4.516 -11.466 6.173 1.00 91.06 188 ARG A C 1
ATOM 1373 O O . ARG A 1 188 ? -5.097 -10.530 5.637 1.00 91.06 188 ARG A O 1
ATOM 1380 N N . THR A 1 189 ? -3.591 -11.323 7.112 1.00 91.25 189 THR A N 1
ATOM 1381 C CA . THR A 1 189 ? -3.011 -10.036 7.496 1.00 91.25 189 THR A CA 1
ATOM 1382 C C . THR A 1 189 ? -1.586 -9.996 6.971 1.00 91.25 189 THR A C 1
ATOM 1384 O O . THR A 1 189 ? -0.787 -10.884 7.271 1.00 91.25 189 THR A O 1
ATOM 1387 N N . ILE A 1 190 ? -1.283 -8.989 6.162 1.00 92.62 190 ILE A N 1
ATOM 1388 C CA . ILE A 1 190 ? -0.026 -8.844 5.438 1.00 92.62 190 ILE A CA 1
ATOM 1389 C C . ILE A 1 190 ? 0.624 -7.540 5.875 1.00 92.62 190 ILE A C 1
ATOM 1391 O O . ILE A 1 190 ? 0.028 -6.471 5.762 1.00 92.62 190 ILE A O 1
ATOM 1395 N N . ARG A 1 191 ? 1.862 -7.623 6.353 1.00 89.25 191 ARG A N 1
ATOM 1396 C CA . ARG A 1 191 ? 2.691 -6.452 6.645 1.00 89.25 191 ARG A CA 1
ATOM 1397 C C . ARG A 1 191 ? 3.486 -6.069 5.399 1.00 89.25 191 ARG A C 1
ATOM 1399 O O . ARG A 1 191 ? 4.153 -6.917 4.810 1.00 89.25 191 ARG A O 1
ATOM 1406 N N . LEU A 1 192 ? 3.416 -4.806 4.997 1.00 87.75 192 LEU A N 1
ATOM 1407 C CA . LEU A 1 192 ? 4.139 -4.254 3.854 1.00 87.75 192 LEU A CA 1
ATOM 1408 C C . LEU A 1 192 ? 5.108 -3.183 4.357 1.00 87.75 192 LEU A C 1
ATOM 1410 O O . LEU A 1 192 ? 4.706 -2.268 5.075 1.00 87.75 192 LEU A O 1
ATOM 1414 N N . ILE A 1 193 ? 6.381 -3.288 3.976 1.00 84.81 193 ILE A N 1
ATOM 1415 C CA . ILE A 1 193 ? 7.375 -2.228 4.190 1.00 84.81 193 ILE A CA 1
ATOM 1416 C C . ILE A 1 193 ? 7.876 -1.776 2.828 1.00 84.81 193 ILE A C 1
ATOM 1418 O O . ILE A 1 193 ? 8.318 -2.601 2.028 1.00 84.81 193 ILE A O 1
ATOM 1422 N N . CYS A 1 194 ? 7.780 -0.476 2.556 1.00 83.88 194 CYS A N 1
ATOM 1423 C CA . CYS A 1 194 ? 8.050 0.110 1.241 1.00 83.88 194 CYS A CA 1
ATOM 1424 C C . CYS A 1 194 ? 7.244 -0.527 0.101 1.00 83.88 194 CYS A C 1
ATOM 1426 O O . CYS A 1 194 ? 7.825 -1.174 -0.774 1.00 83.88 194 CYS A O 1
ATOM 1428 N N . PRO A 1 195 ? 5.914 -0.324 0.071 1.00 87.44 195 PRO A N 1
ATOM 1429 C CA . PRO A 1 195 ? 5.019 -0.955 -0.904 1.00 87.44 195 PRO A CA 1
ATOM 1430 C C . PRO A 1 195 ? 5.429 -0.742 -2.367 1.00 87.44 195 PRO A C 1
ATOM 1432 O O . PRO A 1 195 ? 5.292 -1.656 -3.182 1.00 87.44 195 PRO A O 1
ATOM 1435 N N . ALA A 1 196 ? 6.020 0.414 -2.696 1.00 87.25 196 ALA A N 1
ATOM 1436 C CA . ALA A 1 196 ? 6.562 0.686 -4.031 1.00 87.25 196 ALA A CA 1
ATOM 1437 C C . ALA A 1 196 ? 7.523 -0.417 -4.513 1.00 87.25 196 ALA A C 1
ATOM 1439 O O . ALA A 1 196 ? 7.538 -0.746 -5.697 1.00 87.25 196 ALA A O 1
ATOM 1440 N N . PHE A 1 197 ? 8.252 -1.050 -3.592 1.00 89.94 197 PHE A N 1
ATOM 1441 C CA . PHE A 1 197 ? 9.235 -2.086 -3.880 1.00 89.94 197 PHE A CA 1
ATOM 1442 C C . PHE A 1 197 ? 8.829 -3.483 -3.403 1.00 89.94 197 PHE A C 1
ATOM 1444 O O . PHE A 1 197 ? 9.163 -4.463 -4.060 1.00 89.94 197 PHE A O 1
ATOM 1451 N N . SER A 1 198 ? 8.137 -3.619 -2.273 1.00 90.25 198 SER A N 1
ATOM 1452 C CA . SER A 1 198 ? 7.830 -4.931 -1.685 1.00 90.25 198 SER A CA 1
ATOM 1453 C C . SER A 1 198 ? 6.521 -5.542 -2.179 1.00 90.25 198 SER A C 1
ATOM 1455 O O . SER A 1 198 ? 6.351 -6.756 -2.091 1.00 90.25 198 SER A O 1
ATOM 1457 N N . LEU A 1 199 ? 5.601 -4.739 -2.720 1.00 91.19 199 LEU A N 1
ATOM 1458 C CA . LEU A 1 199 ? 4.269 -5.217 -3.069 1.00 91.19 199 LEU A CA 1
ATOM 1459 C C . LEU A 1 199 ? 4.300 -6.164 -4.290 1.00 91.19 199 LEU A C 1
ATOM 1461 O O . LEU A 1 199 ? 4.786 -5.778 -5.362 1.00 91.19 199 LEU A O 1
ATOM 1465 N N . PRO A 1 200 ? 3.756 -7.389 -4.185 1.00 90.75 200 PRO A N 1
ATOM 1466 C CA . PRO A 1 200 ? 3.698 -8.317 -5.307 1.00 90.75 200 PRO A CA 1
ATOM 1467 C C . PRO A 1 200 ? 2.698 -7.861 -6.375 1.00 90.75 200 PRO A C 1
ATOM 1469 O O . PRO A 1 200 ? 1.674 -7.246 -6.071 1.00 90.75 200 PRO A O 1
ATOM 1472 N N . ALA A 1 201 ? 2.945 -8.243 -7.632 1.00 90.06 201 ALA A N 1
ATOM 1473 C CA . ALA A 1 201 ? 2.060 -7.913 -8.754 1.00 90.06 201 ALA A CA 1
ATOM 1474 C C . ALA A 1 201 ? 0.601 -8.382 -8.556 1.00 90.06 201 ALA A C 1
ATOM 1476 O O . ALA A 1 201 ? -0.320 -7.742 -9.055 1.00 90.06 201 ALA A O 1
ATOM 1477 N N . SER A 1 202 ? 0.374 -9.463 -7.800 1.00 89.44 202 SER A N 1
ATOM 1478 C CA . SER A 1 202 ? -0.968 -9.981 -7.494 1.00 89.44 202 SER A CA 1
ATOM 1479 C C . SER A 1 202 ? -1.789 -9.077 -6.569 1.00 89.44 202 SER A C 1
ATOM 1481 O O . SER A 1 202 ? -3.013 -9.075 -6.665 1.00 89.44 202 SER A O 1
ATOM 1483 N N . LEU A 1 203 ? -1.139 -8.309 -5.687 1.00 92.88 203 LEU A N 1
ATOM 1484 C CA . LEU A 1 203 ? -1.807 -7.382 -4.765 1.00 92.88 203 LEU A CA 1
ATOM 1485 C C . LEU A 1 203 ? -1.858 -5.951 -5.302 1.00 92.88 203 LEU A C 1
ATOM 1487 O O . LEU A 1 203 ? -2.652 -5.149 -4.812 1.00 92.88 203 LEU A O 1
ATOM 1491 N N . LEU A 1 204 ? -1.041 -5.637 -6.312 1.00 92.94 204 LEU A N 1
ATOM 1492 C CA . LEU A 1 204 ? -0.898 -4.289 -6.851 1.00 92.94 204 LEU A CA 1
ATOM 1493 C C . LEU A 1 204 ? -2.234 -3.637 -7.255 1.00 92.94 204 LEU A C 1
ATOM 1495 O O . LEU A 1 204 ? -2.475 -2.522 -6.798 1.00 92.94 204 LEU A O 1
ATOM 1499 N N . PRO A 1 205 ? -3.138 -4.283 -8.021 1.00 93.00 205 PRO A N 1
ATOM 1500 C CA . PRO A 1 205 ? -4.388 -3.636 -8.425 1.00 93.00 205 PRO A CA 1
ATOM 1501 C C . PRO A 1 205 ? -5.279 -3.247 -7.239 1.00 93.00 205 PRO A C 1
ATOM 1503 O O . PRO A 1 205 ? -5.826 -2.147 -7.208 1.00 93.00 205 PRO A O 1
ATOM 1506 N N . LEU A 1 206 ? -5.394 -4.134 -6.244 1.00 94.75 206 LEU A N 1
ATOM 1507 C CA . LEU A 1 206 ? -6.190 -3.888 -5.040 1.00 94.75 206 LEU A CA 1
ATOM 1508 C C . LEU A 1 206 ? -5.591 -2.766 -4.195 1.00 94.75 206 LEU A C 1
ATOM 1510 O O . LEU A 1 206 ? -6.309 -1.881 -3.737 1.00 94.75 206 LEU A O 1
ATOM 1514 N N . TYR A 1 207 ? -4.273 -2.783 -4.031 1.00 94.06 207 TYR A N 1
ATOM 1515 C CA . TYR A 1 207 ? -3.562 -1.770 -3.269 1.00 94.06 207 TYR A CA 1
ATOM 1516 C C . TYR A 1 207 ? -3.642 -0.383 -3.929 1.00 94.06 207 TYR A C 1
ATOM 1518 O O . TYR A 1 207 ? -3.913 0.592 -3.240 1.00 94.06 207 TYR A O 1
ATOM 1526 N N . LEU A 1 208 ? -3.486 -0.282 -5.256 1.00 93.31 208 LEU A N 1
ATOM 1527 C CA . LEU A 1 208 ? -3.638 0.985 -5.991 1.00 93.31 208 LEU A CA 1
ATOM 1528 C C . LEU A 1 208 ? -5.058 1.545 -5.893 1.00 93.31 208 LEU A C 1
ATOM 1530 O O . LEU A 1 208 ? -5.243 2.747 -5.731 1.00 93.31 208 LEU A O 1
ATOM 1534 N N . ALA A 1 209 ? -6.069 0.679 -5.972 1.00 95.56 209 ALA A N 1
ATOM 1535 C CA . ALA A 1 209 ? -7.453 1.109 -5.834 1.00 95.56 209 ALA A CA 1
ATOM 1536 C C . ALA A 1 209 ? -7.754 1.622 -4.415 1.00 95.56 209 ALA A C 1
ATOM 1538 O O . ALA A 1 209 ? -8.458 2.617 -4.248 1.00 95.56 209 ALA A O 1
ATOM 1539 N N . ALA A 1 210 ? -7.183 0.976 -3.397 1.00 94.31 210 ALA A N 1
ATOM 1540 C CA . ALA A 1 210 ? -7.254 1.426 -2.012 1.00 94.31 210 ALA A CA 1
ATOM 1541 C C . ALA A 1 210 ? -6.498 2.746 -1.789 1.00 94.31 210 ALA A C 1
ATOM 1543 O O . ALA A 1 210 ? -6.980 3.619 -1.068 1.00 94.31 210 ALA A O 1
ATOM 1544 N N . ASP A 1 211 ? -5.343 2.912 -2.436 1.00 90.25 211 ASP A N 1
ATOM 1545 C CA . ASP A 1 211 ? -4.576 4.153 -2.401 1.00 90.25 211 ASP A CA 1
ATOM 1546 C C . ASP A 1 211 ? -5.362 5.322 -3.004 1.00 90.25 211 ASP A C 1
ATOM 1548 O O . ASP A 1 211 ? -5.553 6.341 -2.339 1.00 90.25 211 ASP A O 1
ATOM 1552 N N . GLY A 1 212 ? -5.936 5.130 -4.195 1.00 91.50 212 GLY A N 1
ATOM 1553 C CA . GLY A 1 212 ? -6.813 6.115 -4.829 1.00 91.50 212 GLY A CA 1
ATOM 1554 C C . GLY A 1 212 ? -8.031 6.465 -3.969 1.00 91.50 212 GLY A C 1
ATOM 1555 O O . GLY A 1 212 ? -8.380 7.637 -3.842 1.00 91.50 212 GLY A O 1
ATOM 1556 N N . ALA A 1 213 ? -8.626 5.476 -3.296 1.00 93.56 213 ALA A N 1
ATOM 1557 C CA . ALA A 1 213 ? -9.745 5.697 -2.383 1.00 93.56 213 ALA A CA 1
ATOM 1558 C C . ALA A 1 213 ? -9.356 6.471 -1.106 1.00 93.56 213 ALA A C 1
ATOM 1560 O O . ALA A 1 213 ? -10.244 7.025 -0.458 1.00 93.56 213 ALA A O 1
ATOM 1561 N N . LEU A 1 214 ? -8.077 6.506 -0.722 1.00 88.81 214 LEU A N 1
ATOM 1562 C CA . LEU A 1 214 ? -7.563 7.299 0.404 1.00 88.81 214 LEU A CA 1
ATOM 1563 C C . LEU A 1 214 ? -7.036 8.674 -0.018 1.00 88.81 214 LEU A C 1
ATOM 1565 O O . LEU A 1 214 ? -6.931 9.557 0.833 1.00 88.81 214 LEU A O 1
ATOM 1569 N N . ALA A 1 215 ? -6.722 8.871 -1.299 1.00 87.00 215 ALA A N 1
ATOM 1570 C CA . ALA A 1 215 ? -6.103 10.093 -1.805 1.00 87.00 215 ALA A CA 1
ATOM 1571 C C . ALA A 1 215 ? -6.829 11.393 -1.395 1.00 87.00 215 ALA A C 1
ATOM 1573 O O . ALA A 1 215 ? -6.137 12.329 -0.995 1.00 87.00 215 ALA A O 1
ATOM 1574 N N . PRO A 1 216 ? -8.178 11.484 -1.390 1.00 86.56 216 PRO A N 1
ATOM 1575 C CA . PRO A 1 216 ? -8.860 12.700 -0.938 1.00 86.56 216 PRO A CA 1
ATOM 1576 C C . PRO A 1 216 ? -8.598 13.031 0.538 1.00 86.56 216 PRO A C 1
ATOM 1578 O O . PRO A 1 216 ? -8.372 14.190 0.880 1.00 86.56 216 PRO A O 1
ATOM 1581 N N . LEU A 1 217 ? -8.587 12.010 1.402 1.00 85.19 217 LEU A N 1
ATOM 1582 C CA . LEU A 1 217 ? -8.332 12.160 2.836 1.00 85.19 217 LEU A CA 1
ATOM 1583 C C . LEU A 1 217 ? -6.877 12.588 3.087 1.00 85.19 217 LEU A C 1
ATOM 1585 O O . LEU A 1 217 ? -6.614 13.490 3.876 1.00 85.19 217 LEU A O 1
ATOM 1589 N N . LEU A 1 218 ? -5.936 11.983 2.355 1.00 81.44 218 LEU A N 1
ATOM 1590 C CA . LEU A 1 218 ? -4.515 12.339 2.391 1.00 81.44 218 LEU A CA 1
ATOM 1591 C C . LEU A 1 218 ? -4.266 13.771 1.901 1.00 81.44 218 LEU A C 1
ATOM 1593 O O . LEU A 1 218 ? -3.470 14.493 2.493 1.00 81.44 218 LEU A O 1
ATOM 1597 N N . ALA A 1 219 ? -4.954 14.197 0.842 1.00 83.19 219 ALA A N 1
ATOM 1598 C CA . ALA A 1 219 ? -4.837 15.554 0.317 1.00 83.19 219 ALA A CA 1
ATOM 1599 C C . ALA A 1 219 ? -5.326 16.600 1.328 1.00 83.19 219 ALA A C 1
ATOM 1601 O O . ALA A 1 219 ? -4.724 17.667 1.445 1.00 83.19 219 ALA A O 1
ATOM 1602 N N . GLN A 1 220 ? -6.381 16.290 2.085 1.00 82.25 220 GLN A N 1
ATOM 1603 C CA . GLN A 1 220 ? -6.834 17.132 3.190 1.00 82.25 220 GLN A CA 1
ATOM 1604 C C . GLN A 1 220 ? -5.793 17.176 4.318 1.00 82.25 220 GLN A C 1
ATOM 1606 O O . GLN A 1 220 ? -5.386 18.261 4.723 1.00 82.25 220 GLN A O 1
ATOM 1611 N N . ALA A 1 221 ? -5.299 16.020 4.769 1.00 79.44 221 ALA A N 1
ATOM 1612 C CA . ALA A 1 221 ? -4.287 15.943 5.825 1.00 79.44 221 ALA A CA 1
ATOM 1613 C C . ALA A 1 221 ? -2.984 16.682 5.452 1.00 79.44 221 ALA A C 1
ATOM 1615 O O . ALA A 1 221 ? -2.364 17.338 6.291 1.00 79.44 221 ALA A O 1
ATOM 1616 N N . ALA A 1 222 ? -2.588 16.654 4.176 1.00 78.50 222 ALA A N 1
ATOM 1617 C CA . ALA A 1 222 ? -1.436 17.398 3.673 1.00 78.50 222 ALA A CA 1
ATOM 1618 C C . ALA A 1 222 ? -1.598 18.922 3.839 1.00 78.50 222 ALA A C 1
ATOM 1620 O O . ALA A 1 222 ? -0.639 19.598 4.209 1.00 78.50 222 ALA A O 1
ATOM 1621 N N . GLN A 1 223 ? -2.808 19.470 3.658 1.00 80.44 223 GLN A N 1
ATOM 1622 C CA . GLN A 1 223 ? -3.087 20.896 3.912 1.00 80.44 223 GLN A CA 1
ATOM 1623 C C . GLN A 1 223 ? -2.907 21.276 5.390 1.00 80.44 223 GLN A C 1
ATOM 1625 O O . GLN A 1 223 ? -2.653 22.438 5.707 1.00 80.44 223 GLN A O 1
ATOM 1630 N N . GLU A 1 224 ? -2.995 20.294 6.285 1.00 75.62 224 GLU A N 1
ATOM 1631 C CA . GLU A 1 224 ? -2.795 20.428 7.730 1.00 75.62 224 GLU A CA 1
ATOM 1632 C C . GLU A 1 224 ? -1.342 20.126 8.156 1.00 75.62 224 GLU A C 1
ATOM 1634 O O . GLU A 1 224 ? -1.017 20.143 9.344 1.00 75.62 224 GLU A O 1
ATOM 1639 N N . GLY A 1 225 ? -0.438 19.897 7.193 1.00 73.00 225 GLY A N 1
ATOM 1640 C CA . GLY A 1 225 ? 0.990 19.656 7.421 1.00 73.00 225 GLY A CA 1
ATOM 1641 C C . GLY A 1 225 ? 1.374 18.184 7.604 1.00 73.00 225 GLY A C 1
ATOM 1642 O O . GLY A 1 225 ? 2.506 17.894 7.997 1.00 73.00 225 GLY A O 1
ATOM 1643 N N . LEU A 1 226 ? 0.464 17.249 7.321 1.00 71.31 226 LEU A N 1
ATOM 1644 C CA . LEU A 1 226 ? 0.701 15.805 7.390 1.00 71.31 226 LEU A CA 1
ATOM 1645 C C . LEU A 1 226 ? 0.949 15.221 5.991 1.00 71.31 226 LEU A C 1
ATOM 1647 O O . LEU A 1 226 ? 0.181 14.399 5.497 1.00 71.31 226 LEU A O 1
ATOM 1651 N N . GLU A 1 227 ? 2.027 15.653 5.337 1.00 70.88 227 GLU A N 1
ATOM 1652 C CA . GLU A 1 227 ? 2.380 15.141 4.009 1.00 70.88 227 GLU A CA 1
ATOM 1653 C C . GLU A 1 227 ? 2.871 13.680 4.072 1.00 70.88 227 GLU A C 1
ATOM 1655 O O . GLU A 1 227 ? 3.659 13.325 4.961 1.00 70.88 227 GLU A O 1
ATOM 1660 N N . PRO A 1 228 ? 2.441 12.814 3.132 1.00 68.38 228 PRO A N 1
ATOM 1661 C CA . PRO A 1 228 ? 2.990 11.473 3.016 1.00 68.38 228 PRO A CA 1
ATOM 1662 C C . PRO A 1 228 ? 4.465 11.535 2.588 1.00 68.38 228 PRO A C 1
ATOM 1664 O O . PRO A 1 228 ? 4.870 12.449 1.865 1.00 68.38 228 PRO A O 1
ATOM 1667 N N . PRO A 1 229 ? 5.290 10.557 2.997 1.00 67.38 229 PRO A N 1
ATOM 1668 C CA . PRO A 1 229 ? 6.673 10.499 2.561 1.00 67.38 229 PRO A CA 1
ATOM 1669 C C . PRO A 1 229 ? 6.742 10.375 1.033 1.00 67.38 229 PRO A C 1
ATOM 1671 O O . PRO A 1 229 ? 5.933 9.654 0.440 1.00 67.38 229 PRO A O 1
ATOM 1674 N N . PRO A 1 230 ? 7.724 11.026 0.385 1.00 71.62 230 PRO A N 1
ATOM 1675 C CA . PRO A 1 230 ? 7.888 10.905 -1.051 1.00 71.62 230 PRO A CA 1
ATOM 1676 C C . PRO A 1 230 ? 8.183 9.452 -1.420 1.00 71.62 230 PRO A C 1
ATOM 1678 O O . PRO A 1 230 ? 8.991 8.768 -0.784 1.00 71.62 230 PRO A O 1
ATOM 1681 N N . LEU A 1 231 ? 7.531 8.989 -2.480 1.00 76.69 231 LEU A N 1
ATOM 1682 C CA . LEU A 1 231 ? 7.806 7.685 -3.057 1.00 76.69 231 LEU A CA 1
ATOM 1683 C C . LEU A 1 231 ? 9.053 7.775 -3.937 1.00 76.69 231 LEU A C 1
ATOM 1685 O O . LEU A 1 231 ? 9.179 8.683 -4.753 1.00 76.69 231 LEU A O 1
ATOM 1689 N N . ALA A 1 232 ? 9.954 6.803 -3.801 1.00 79.50 232 ALA A N 1
ATOM 1690 C CA . ALA A 1 232 ? 11.126 6.704 -4.671 1.00 79.50 232 ALA A CA 1
ATOM 1691 C C . ALA A 1 232 ? 10.743 6.396 -6.132 1.00 79.50 232 ALA A C 1
ATOM 1693 O O . ALA A 1 232 ? 11.416 6.844 -7.053 1.00 79.50 232 ALA A O 1
ATOM 1694 N N . LEU A 1 233 ? 9.651 5.653 -6.332 1.00 86.19 233 LEU A N 1
ATOM 1695 C CA . LEU A 1 233 ? 9.042 5.355 -7.628 1.00 86.19 233 LEU A CA 1
ATOM 1696 C C . LEU A 1 233 ? 7.514 5.346 -7.480 1.00 86.19 233 LEU A C 1
ATOM 1698 O O . LEU A 1 233 ? 7.025 4.987 -6.402 1.00 86.19 233 LEU A O 1
ATOM 1702 N N . PRO A 1 234 ? 6.747 5.660 -8.542 1.00 90.12 234 PRO A N 1
ATOM 1703 C CA . PRO A 1 234 ? 5.298 5.460 -8.552 1.00 90.12 234 PRO A CA 1
ATOM 1704 C C . PRO A 1 234 ? 4.916 4.033 -8.125 1.00 90.12 234 PRO A C 1
ATOM 1706 O O . PRO A 1 234 ? 5.565 3.065 -8.537 1.00 90.12 234 PRO A O 1
ATOM 1709 N N . LEU A 1 235 ? 3.861 3.882 -7.314 1.00 89.56 235 LEU A N 1
ATOM 1710 C CA . LEU A 1 235 ? 3.416 2.581 -6.785 1.00 89.56 235 LEU A CA 1
ATOM 1711 C C . LEU A 1 235 ? 3.103 1.565 -7.888 1.00 89.56 235 LEU A C 1
ATOM 1713 O O . LEU A 1 235 ? 3.354 0.374 -7.723 1.00 89.56 235 LEU A O 1
ATOM 1717 N N . ASP A 1 236 ? 2.578 2.029 -9.016 1.00 93.38 236 ASP A N 1
ATOM 1718 C CA . ASP A 1 236 ? 2.185 1.203 -10.151 1.00 93.38 236 ASP A CA 1
ATOM 1719 C C . ASP A 1 236 ? 3.329 0.918 -11.131 1.00 93.38 236 ASP A C 1
ATOM 1721 O O . ASP A 1 236 ? 3.105 0.288 -12.166 1.00 93.38 236 ASP A O 1
ATOM 1725 N N . THR A 1 237 ? 4.562 1.318 -10.801 1.00 95.56 237 THR A N 1
ATOM 1726 C CA . THR A 1 237 ? 5.749 0.995 -11.597 1.00 95.56 237 THR A CA 1
ATOM 1727 C C . THR A 1 237 ? 5.872 -0.518 -11.753 1.00 95.56 237 THR A C 1
ATOM 1729 O O . THR A 1 237 ? 5.911 -1.267 -10.768 1.00 95.56 237 THR A O 1
ATOM 1732 N N . MET A 1 238 ? 5.949 -0.964 -13.003 1.00 96.75 238 MET A N 1
ATOM 1733 C CA . MET A 1 238 ? 6.189 -2.351 -13.392 1.00 96.75 238 MET A CA 1
ATOM 1734 C C . MET A 1 238 ? 7.638 -2.568 -13.821 1.00 96.75 238 MET A C 1
ATOM 1736 O O . MET A 1 238 ? 8.177 -3.651 -13.599 1.00 96.75 238 MET A O 1
ATOM 1740 N N . LEU A 1 239 ? 8.268 -1.552 -14.414 1.00 96.94 239 LEU A N 1
ATOM 1741 C CA . LEU A 1 239 ? 9.656 -1.587 -14.861 1.00 96.94 239 LEU A CA 1
ATOM 1742 C C . LEU A 1 239 ? 10.297 -0.207 -14.712 1.00 96.94 239 LEU A C 1
ATOM 1744 O O . LEU A 1 239 ? 9.682 0.789 -15.081 1.00 96.94 239 LEU A O 1
ATOM 1748 N N . ASP A 1 240 ? 11.530 -0.170 -14.218 1.00 96.75 240 ASP A N 1
ATOM 1749 C CA . ASP A 1 240 ? 12.373 1.026 -14.167 1.00 96.75 240 ASP A CA 1
ATOM 1750 C C . ASP A 1 240 ? 13.764 0.679 -14.709 1.00 96.75 240 ASP A C 1
ATOM 1752 O O . ASP A 1 240 ? 14.393 -0.255 -14.215 1.00 96.75 240 ASP A O 1
ATOM 1756 N N . TYR A 1 241 ? 14.236 1.370 -15.745 1.00 96.62 241 TYR A N 1
ATOM 1757 C CA . TYR A 1 241 ? 15.511 1.082 -16.399 1.00 96.62 241 TYR A CA 1
ATOM 1758 C C . TYR A 1 241 ? 16.367 2.339 -16.551 1.00 96.62 241 TYR A C 1
ATOM 1760 O O . TYR A 1 241 ? 16.052 3.223 -17.343 1.00 96.62 241 TYR A O 1
ATOM 1768 N N . GLN A 1 242 ? 17.466 2.390 -15.801 1.00 94.75 242 GLN A N 1
ATOM 1769 C CA . GLN A 1 242 ? 18.427 3.488 -15.7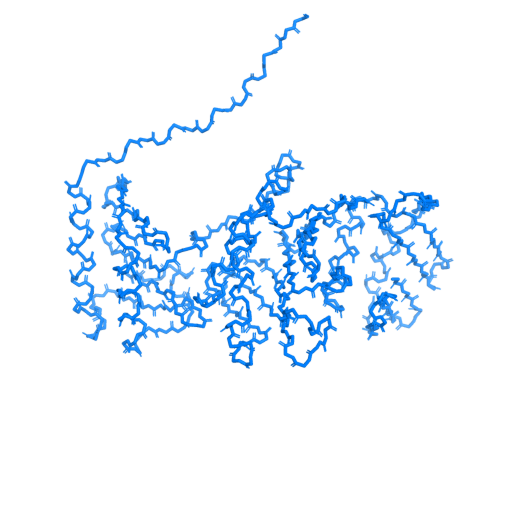55 1.00 94.75 242 GLN A CA 1
ATOM 1770 C C . GLN A 1 242 ? 19.738 3.085 -16.424 1.00 94.75 242 GLN A C 1
ATOM 1772 O O . GLN A 1 242 ? 20.268 1.995 -16.176 1.00 94.75 242 GLN A O 1
ATOM 1777 N N . ARG A 1 243 ? 20.280 3.989 -17.242 1.00 93.69 243 ARG A N 1
ATOM 1778 C CA . ARG A 1 243 ? 21.541 3.813 -17.965 1.00 93.69 243 ARG A CA 1
ATOM 1779 C C . ARG A 1 243 ? 22.639 4.732 -17.443 1.00 93.69 243 ARG A C 1
ATOM 1781 O O . ARG A 1 243 ? 22.395 5.824 -16.937 1.00 93.69 243 ARG A O 1
ATOM 1788 N N . VAL A 1 244 ? 23.878 4.310 -17.686 1.00 92.06 244 VAL A N 1
ATOM 1789 C CA . VAL A 1 244 ? 25.101 5.047 -17.324 1.00 92.06 244 VAL A CA 1
ATOM 1790 C C . VAL A 1 244 ? 25.210 6.429 -17.966 1.00 92.06 244 VAL A C 1
ATOM 1792 O O . VAL A 1 244 ? 25.887 7.303 -17.429 1.00 92.06 244 VAL A O 1
ATOM 1795 N N . ASP A 1 245 ? 24.580 6.631 -19.120 1.00 91.25 245 ASP A N 1
ATOM 1796 C CA . ASP A 1 245 ? 24.577 7.905 -19.836 1.00 91.25 245 ASP A CA 1
ATOM 1797 C C . ASP A 1 245 ? 23.502 8.879 -19.339 1.00 91.25 245 ASP A C 1
ATOM 1799 O O . ASP A 1 245 ? 23.420 9.989 -19.853 1.00 91.25 245 ASP A O 1
ATOM 1803 N N . GLY A 1 246 ? 22.717 8.496 -18.328 1.00 90.19 246 GLY A N 1
ATOM 1804 C CA . GLY A 1 246 ? 21.653 9.316 -17.753 1.00 90.19 246 GLY A CA 1
ATOM 1805 C C . GLY A 1 246 ? 20.289 9.107 -18.404 1.00 90.19 246 GLY A C 1
ATOM 1806 O O . GLY A 1 246 ? 19.306 9.636 -17.892 1.00 90.19 246 GLY A O 1
ATOM 1807 N N . ALA A 1 247 ? 20.199 8.314 -19.478 1.00 94.25 247 ALA A N 1
ATOM 1808 C CA . ALA A 1 247 ? 18.910 7.964 -20.052 1.00 94.25 247 ALA A CA 1
ATOM 1809 C C . ALA A 1 247 ? 18.131 7.023 -19.113 1.00 94.25 247 ALA A C 1
ATOM 1811 O O . ALA A 1 247 ? 18.701 6.141 -18.460 1.00 94.25 247 ALA A O 1
ATOM 1812 N N . HIS A 1 248 ? 16.816 7.208 -19.045 1.00 95.38 248 HIS A N 1
ATOM 1813 C CA . HIS A 1 248 ? 15.953 6.529 -18.078 1.00 95.38 248 HIS A CA 1
ATOM 1814 C C . HIS A 1 248 ? 14.598 6.196 -18.698 1.00 95.38 248 HIS A C 1
ATOM 1816 O O . HIS A 1 248 ? 14.070 6.966 -19.493 1.00 95.38 248 HIS A O 1
ATOM 1822 N N . LEU A 1 249 ? 14.042 5.041 -18.339 1.00 96.50 249 LEU A N 1
ATOM 1823 C CA . LEU A 1 249 ? 12.742 4.560 -18.788 1.00 96.50 249 LEU A CA 1
ATOM 1824 C C . LEU A 1 249 ? 11.951 3.986 -17.609 1.00 96.50 249 LEU A C 1
ATOM 1826 O O . LEU A 1 249 ? 12.371 2.997 -17.010 1.00 96.50 249 LEU A O 1
ATOM 1830 N N . THR A 1 250 ? 10.773 4.532 -17.332 1.00 97.00 250 THR A N 1
ATOM 1831 C CA . THR A 1 250 ? 9.830 4.004 -16.337 1.00 97.00 250 THR A CA 1
ATOM 1832 C C . THR A 1 250 ? 8.536 3.587 -17.032 1.00 97.00 250 THR A C 1
ATOM 1834 O O . THR A 1 250 ? 7.949 4.364 -17.784 1.00 97.00 250 THR A O 1
ATOM 1837 N N . MET A 1 251 ? 8.063 2.366 -16.771 1.00 97.38 251 MET A N 1
ATOM 1838 C CA . MET A 1 251 ? 6.786 1.843 -17.270 1.00 97.38 251 MET A CA 1
ATOM 1839 C C . MET A 1 251 ? 5.852 1.500 -16.116 1.00 97.38 251 MET A C 1
ATOM 1841 O O . MET A 1 251 ? 6.232 0.786 -15.183 1.00 97.38 251 MET A O 1
ATOM 1845 N N . GLN A 1 252 ? 4.606 1.941 -16.225 1.00 96.19 252 GLN A N 1
ATOM 1846 C CA . GLN A 1 252 ? 3.558 1.730 -15.232 1.00 96.19 252 GLN A CA 1
ATOM 1847 C C . GLN A 1 252 ? 2.566 0.640 -15.654 1.00 96.19 252 GLN A C 1
ATOM 1849 O O . GLN A 1 252 ? 2.421 0.326 -16.838 1.00 96.19 252 GLN A O 1
ATOM 1854 N N . LEU A 1 253 ? 1.835 0.080 -14.685 1.00 94.31 253 LEU A N 1
ATOM 1855 C CA . LEU A 1 253 ? 0.799 -0.938 -14.906 1.00 94.31 253 LEU A CA 1
ATOM 1856 C C . LEU A 1 253 ? -0.297 -0.457 -15.869 1.00 94.31 253 LEU A C 1
ATOM 1858 O O . LEU A 1 253 ? -0.843 -1.254 -16.631 1.00 94.31 253 LEU A O 1
ATOM 1862 N N . SER A 1 254 ? -0.588 0.845 -15.856 1.00 93.12 254 SER A N 1
ATOM 1863 C CA . SER A 1 254 ? -1.545 1.508 -16.748 1.00 93.12 254 SER A CA 1
ATOM 1864 C C . SER A 1 254 ? -1.139 1.477 -18.228 1.00 93.12 254 SER A C 1
ATOM 1866 O O . SER A 1 254 ? -1.971 1.730 -19.098 1.00 93.12 254 SER A O 1
ATOM 1868 N N . GLY A 1 255 ? 0.127 1.168 -18.525 1.00 94.56 255 GLY A N 1
ATOM 1869 C CA . GLY A 1 255 ? 0.720 1.324 -19.849 1.00 94.56 255 GLY A CA 1
ATOM 1870 C C . GLY A 1 255 ? 1.391 2.680 -20.060 1.00 94.56 255 GLY A C 1
ATOM 1871 O O . GLY A 1 255 ? 2.040 2.862 -21.088 1.00 94.56 255 GLY A O 1
ATOM 1872 N N . GLN A 1 256 ? 1.274 3.625 -19.120 1.00 96.44 256 GLN A N 1
ATOM 1873 C CA . GLN A 1 256 ? 2.007 4.887 -19.196 1.00 96.44 256 GLN A CA 1
ATOM 1874 C C . GLN A 1 256 ? 3.515 4.626 -19.152 1.00 96.44 256 GLN A C 1
ATOM 1876 O O . GLN A 1 256 ? 4.005 3.832 -18.343 1.00 96.44 256 GLN A O 1
ATOM 1881 N N . VAL A 1 257 ? 4.245 5.311 -20.029 1.00 96.00 257 VAL A N 1
ATOM 1882 C CA . VAL A 1 257 ? 5.701 5.249 -20.102 1.00 96.00 257 VAL A CA 1
ATOM 1883 C C . VAL A 1 257 ? 6.264 6.657 -20.046 1.00 96.00 257 VAL A C 1
ATOM 1885 O O . VAL A 1 257 ? 5.814 7.540 -20.779 1.00 96.00 257 VAL A O 1
ATOM 1888 N N . VAL A 1 258 ? 7.251 6.844 -19.179 1.00 95.38 258 VAL A N 1
ATOM 1889 C CA . VAL A 1 258 ? 8.030 8.074 -19.053 1.00 95.38 258 VAL A CA 1
ATOM 1890 C C . VAL A 1 258 ? 9.468 7.741 -19.418 1.00 95.38 258 VAL A C 1
ATOM 1892 O O . VAL A 1 258 ? 10.034 6.790 -18.882 1.00 95.38 258 VAL A O 1
ATOM 1895 N N . ALA A 1 259 ? 10.040 8.500 -20.342 1.00 96.25 259 ALA A N 1
ATOM 1896 C CA . ALA A 1 259 ? 11.434 8.390 -20.729 1.00 96.25 259 ALA A CA 1
ATOM 1897 C C . ALA A 1 259 ? 12.147 9.721 -20.502 1.00 96.25 259 ALA A C 1
ATOM 1899 O O . ALA A 1 259 ? 11.574 10.782 -20.747 1.00 96.25 259 ALA A O 1
ATOM 1900 N N . THR A 1 260 ? 13.401 9.649 -20.081 1.00 95.06 260 THR A N 1
ATOM 1901 C CA . THR A 1 260 ? 14.281 10.803 -19.919 1.00 95.06 260 THR A CA 1
ATOM 1902 C C . THR A 1 260 ? 15.528 10.577 -20.756 1.00 95.06 260 THR A C 1
ATOM 1904 O O . THR A 1 260 ? 16.104 9.487 -20.721 1.00 95.06 260 THR A O 1
ATOM 1907 N N . ASP A 1 261 ? 15.939 11.580 -21.525 1.00 93.75 261 ASP A N 1
ATOM 1908 C CA . ASP A 1 261 ? 17.178 11.518 -22.298 1.00 93.75 261 ASP A CA 1
ATOM 1909 C C . ASP A 1 261 ? 18.419 11.867 -21.439 1.00 93.75 261 ASP A C 1
ATOM 1911 O O . ASP A 1 261 ? 18.288 12.325 -20.301 1.00 93.75 261 ASP A O 1
ATOM 1915 N N . PRO A 1 262 ? 19.650 11.693 -21.960 1.00 93.38 262 PRO A N 1
ATOM 1916 C CA . PRO A 1 262 ? 20.878 12.077 -21.253 1.00 93.38 262 PRO A CA 1
ATOM 1917 C C . PRO A 1 262 ? 20.980 13.558 -20.850 1.00 93.38 262 PRO A C 1
ATOM 1919 O O . PRO A 1 262 ? 21.791 13.905 -19.990 1.00 93.38 262 PRO A O 1
ATOM 1922 N N . ALA A 1 263 ? 20.222 14.449 -21.497 1.00 92.44 263 ALA A N 1
ATOM 1923 C CA . ALA A 1 263 ? 20.196 15.876 -21.187 1.00 92.44 263 ALA A CA 1
ATOM 1924 C C . ALA A 1 263 ? 19.167 16.224 -20.094 1.00 92.44 263 ALA A C 1
ATOM 1926 O O . ALA A 1 263 ? 19.210 17.335 -19.557 1.00 92.44 263 ALA A O 1
ATOM 1927 N N . GLY A 1 264 ? 18.289 15.283 -19.733 1.00 90.88 264 GLY A N 1
ATOM 1928 C CA . GLY A 1 264 ? 17.221 15.454 -18.754 1.00 90.88 264 GLY A CA 1
ATOM 1929 C C . GLY A 1 264 ? 15.866 15.839 -19.357 1.00 90.88 264 GLY A C 1
ATOM 1930 O O . GLY A 1 264 ? 14.950 16.151 -18.598 1.00 90.88 264 GLY A O 1
ATOM 1931 N N . SER A 1 265 ? 15.719 15.838 -20.685 1.00 93.81 265 SER A N 1
ATOM 1932 C CA . SER A 1 265 ? 14.440 16.095 -21.353 1.00 93.81 265 SER A CA 1
ATOM 1933 C C . SER A 1 265 ? 13.487 14.919 -21.153 1.00 93.81 265 SER A C 1
ATOM 1935 O O . SER A 1 265 ? 13.886 13.761 -21.275 1.00 93.81 265 SER A O 1
ATOM 1937 N N . ILE A 1 266 ? 12.223 15.222 -20.839 1.00 93.81 266 ILE A N 1
ATOM 1938 C CA . ILE A 1 266 ? 11.197 14.234 -20.482 1.00 93.81 266 ILE A CA 1
ATOM 1939 C C . ILE A 1 266 ? 10.240 14.009 -21.655 1.00 93.81 266 ILE A C 1
ATOM 1941 O O . ILE A 1 266 ? 9.704 14.946 -22.252 1.00 93.81 266 ILE A O 1
ATOM 1945 N N . TYR A 1 267 ? 9.963 12.740 -21.923 1.00 93.62 267 TYR A N 1
ATOM 1946 C CA . TYR A 1 267 ? 9.077 12.255 -22.970 1.00 93.62 267 TYR A CA 1
ATOM 1947 C C . TYR A 1 267 ? 8.050 11.312 -22.353 1.00 93.62 267 TYR A C 1
ATOM 1949 O O . TYR A 1 267 ? 8.368 10.514 -21.471 1.00 93.62 267 TYR A O 1
ATOM 1957 N N . THR A 1 268 ? 6.803 11.388 -22.813 1.00 93.06 268 THR A N 1
ATOM 1958 C CA . THR A 1 268 ? 5.734 10.515 -22.319 1.00 93.06 268 THR A CA 1
ATOM 1959 C C . THR A 1 268 ? 5.004 9.854 -23.474 1.00 93.06 268 THR A C 1
ATOM 1961 O O . THR A 1 268 ? 4.771 10.461 -24.517 1.00 93.06 268 THR A O 1
ATOM 1964 N N . THR A 1 269 ? 4.658 8.583 -23.299 1.00 94.81 269 THR A N 1
ATOM 1965 C CA . THR A 1 269 ? 3.854 7.822 -24.256 1.00 94.81 269 THR A CA 1
ATOM 1966 C C . THR A 1 269 ? 2.999 6.790 -23.523 1.00 94.81 269 THR A C 1
ATOM 1968 O O . THR A 1 269 ? 3.007 6.694 -22.293 1.00 94.81 269 THR A O 1
ATOM 1971 N N . THR A 1 270 ? 2.222 6.013 -24.267 1.00 95.62 270 THR A N 1
ATOM 1972 C CA . THR A 1 270 ? 1.423 4.914 -23.729 1.00 95.62 270 THR A CA 1
ATOM 1973 C C . THR A 1 270 ? 1.638 3.665 -24.566 1.00 95.62 270 THR A C 1
ATOM 1975 O O . THR A 1 270 ? 1.480 3.685 -25.785 1.00 95.62 270 THR A O 1
ATOM 1978 N N . LEU A 1 271 ? 1.965 2.564 -23.896 1.00 94.56 271 LEU A N 1
ATOM 1979 C CA . LEU A 1 271 ? 2.046 1.236 -24.485 1.00 94.56 271 LEU A CA 1
ATOM 1980 C C . LEU A 1 271 ? 0.790 0.422 -24.160 1.00 94.56 271 LEU A C 1
ATOM 1982 O O . LEU A 1 271 ? 0.155 0.634 -23.124 1.00 94.56 271 LEU A O 1
ATOM 1986 N N . PRO A 1 272 ? 0.436 -0.568 -24.996 1.00 96.38 272 PRO A N 1
ATOM 1987 C CA . PRO A 1 272 ? -0.555 -1.563 -24.621 1.00 96.38 272 PRO A CA 1
ATOM 1988 C C . PRO A 1 272 ? -0.166 -2.251 -23.304 1.00 96.38 272 PRO A C 1
ATOM 1990 O O . PRO A 1 272 ? 0.949 -2.753 -23.163 1.00 96.38 272 PRO A O 1
ATOM 1993 N N . VAL A 1 273 ? -1.107 -2.360 -22.363 1.00 93.38 273 VAL A N 1
ATOM 1994 C CA . VAL A 1 273 ? -0.881 -3.020 -21.060 1.00 93.38 273 VAL A CA 1
ATOM 1995 C C . VAL A 1 273 ? -0.367 -4.456 -21.235 1.00 93.38 273 VAL A C 1
ATOM 1997 O O . VAL A 1 273 ? 0.494 -4.916 -20.488 1.00 93.38 273 VAL A O 1
ATOM 2000 N N . SER A 1 274 ? -0.827 -5.162 -22.273 1.00 94.44 274 SER A N 1
ATOM 2001 C CA . SER A 1 274 ? -0.343 -6.506 -22.607 1.00 94.44 274 SER A CA 1
ATOM 2002 C C . SER A 1 274 ? 1.147 -6.543 -22.960 1.00 94.44 274 SER A C 1
ATOM 2004 O O . SER A 1 274 ? 1.815 -7.529 -22.648 1.00 94.44 274 SER A O 1
ATOM 2006 N N . GLN A 1 275 ? 1.682 -5.483 -23.573 1.00 94.75 275 GLN A N 1
ATOM 2007 C CA . GLN A 1 275 ? 3.108 -5.355 -23.866 1.00 94.75 275 GLN A CA 1
ATOM 2008 C C . GLN A 1 275 ? 3.909 -5.156 -22.576 1.00 94.75 275 GLN A C 1
ATOM 2010 O O . GLN A 1 275 ? 4.893 -5.866 -22.375 1.00 94.75 275 GLN A O 1
ATOM 2015 N N . VAL A 1 276 ? 3.455 -4.281 -21.669 1.00 94.00 276 VAL A N 1
ATOM 2016 C CA . VAL A 1 276 ? 4.102 -4.063 -20.360 1.00 94.00 276 VAL A CA 1
ATOM 2017 C C . VAL A 1 276 ? 4.134 -5.357 -19.541 1.00 94.00 276 VAL A C 1
ATOM 2019 O O . VAL A 1 276 ? 5.190 -5.758 -19.046 1.00 94.00 276 VAL A O 1
ATOM 2022 N N . ILE A 1 277 ? 3.004 -6.066 -19.450 1.00 91.88 277 ILE A N 1
ATOM 2023 C CA . ILE A 1 277 ? 2.914 -7.352 -18.740 1.00 91.88 277 ILE A CA 1
ATOM 2024 C C . ILE A 1 277 ? 3.835 -8.397 -19.382 1.00 91.88 277 ILE A C 1
ATOM 2026 O O . ILE A 1 277 ? 4.566 -9.093 -18.679 1.00 91.88 277 ILE A O 1
ATOM 2030 N N . SER A 1 278 ? 3.834 -8.504 -20.715 1.00 93.44 278 SER A N 1
ATOM 2031 C CA . SER A 1 278 ? 4.684 -9.460 -21.432 1.00 93.44 278 SER A CA 1
ATOM 2032 C C . SER A 1 278 ? 6.173 -9.199 -21.197 1.00 93.44 278 SER A C 1
ATOM 2034 O O . SER A 1 278 ? 6.934 -10.137 -20.956 1.00 93.44 278 SER A O 1
ATOM 2036 N N . LEU A 1 279 ? 6.603 -7.938 -21.248 1.00 93.50 279 LEU A N 1
ATOM 2037 C CA . LEU A 1 279 ? 8.006 -7.563 -21.094 1.00 93.50 279 LEU A CA 1
ATOM 2038 C C . LEU A 1 279 ? 8.488 -7.791 -19.652 1.00 93.50 279 LEU A C 1
ATOM 2040 O O . LEU A 1 279 ? 9.529 -8.413 -19.439 1.00 93.50 279 LEU A O 1
ATOM 2044 N N . THR A 1 280 ? 7.683 -7.395 -18.665 1.00 93.06 280 THR A N 1
ATOM 2045 C CA . THR A 1 280 ? 7.988 -7.591 -17.236 1.00 93.06 280 THR A CA 1
ATOM 2046 C C . THR A 1 280 ? 7.987 -9.064 -16.831 1.00 93.06 280 THR A C 1
ATOM 2048 O O . THR A 1 280 ? 8.884 -9.501 -16.113 1.00 93.06 280 THR A O 1
ATOM 2051 N N . THR A 1 281 ? 7.068 -9.869 -17.371 1.00 91.56 281 THR A N 1
ATOM 2052 C CA . THR A 1 281 ? 7.035 -11.321 -17.136 1.00 91.56 281 THR A CA 1
ATOM 2053 C C . THR A 1 281 ? 8.258 -12.010 -17.740 1.00 91.56 281 THR A C 1
ATOM 2055 O O . THR A 1 281 ? 8.939 -12.751 -17.034 1.00 91.56 281 THR A O 1
ATOM 2058 N N . ARG A 1 282 ? 8.619 -11.702 -18.998 1.00 93.12 282 ARG A N 1
ATOM 2059 C CA . ARG A 1 282 ? 9.837 -12.248 -19.632 1.00 93.12 282 ARG A CA 1
ATOM 2060 C C . ARG A 1 282 ? 11.094 -11.939 -18.818 1.00 93.12 282 ARG A C 1
ATOM 2062 O O . ARG A 1 282 ? 11.949 -12.807 -18.668 1.00 93.12 282 ARG A O 1
ATOM 2069 N N . LEU A 1 283 ? 11.212 -10.721 -18.286 1.00 93.12 283 LEU A N 1
ATOM 2070 C CA . LEU A 1 283 ? 12.341 -10.338 -17.438 1.00 93.12 283 LEU A CA 1
ATOM 2071 C C . LEU A 1 283 ? 12.351 -11.097 -16.108 1.00 93.12 283 LEU A C 1
ATOM 2073 O O . LEU A 1 283 ? 13.395 -11.630 -15.725 1.00 93.12 283 LEU A O 1
ATOM 2077 N N . ALA A 1 284 ? 11.205 -11.194 -15.432 1.00 89.50 284 ALA A N 1
ATOM 2078 C CA . ALA A 1 284 ? 11.077 -11.918 -14.169 1.00 89.50 284 ALA A CA 1
ATOM 2079 C C . ALA A 1 284 ? 11.402 -13.419 -14.312 1.00 89.50 284 ALA A C 1
ATOM 2081 O O . ALA A 1 284 ? 12.026 -14.004 -13.427 1.00 89.50 284 ALA A O 1
ATOM 2082 N N . GLU A 1 285 ? 11.056 -14.034 -15.446 1.00 89.69 285 GLU A N 1
ATOM 2083 C CA . GLU A 1 285 ? 11.298 -15.456 -15.734 1.00 89.69 285 GLU A CA 1
ATOM 2084 C C . GLU A 1 285 ? 12.766 -15.797 -16.040 1.00 89.69 285 GLU A C 1
ATOM 2086 O O . GLU A 1 285 ? 13.152 -16.968 -15.997 1.00 89.69 285 GLU A O 1
ATOM 2091 N N . THR A 1 286 ? 13.625 -14.801 -16.294 1.00 86.50 286 THR A N 1
ATOM 2092 C CA . THR A 1 286 ? 15.057 -15.040 -16.567 1.00 86.50 286 THR A CA 1
ATOM 2093 C C . THR A 1 286 ? 15.806 -15.653 -15.379 1.00 86.50 286 THR A C 1
ATOM 2095 O O . THR A 1 286 ? 16.909 -16.173 -15.555 1.00 86.50 286 THR A O 1
ATOM 2098 N N . ASN A 1 287 ? 15.246 -15.581 -14.161 1.00 78.12 287 ASN A N 1
ATOM 2099 C CA . ASN A 1 287 ? 15.887 -15.984 -12.901 1.00 78.12 287 ASN A CA 1
ATOM 2100 C C . ASN A 1 287 ? 17.275 -15.343 -12.675 1.00 78.12 287 ASN A C 1
ATOM 2102 O O . ASN A 1 287 ? 18.100 -15.876 -11.927 1.00 78.12 287 ASN A O 1
ATOM 2106 N N . ARG A 1 288 ? 17.565 -14.215 -13.342 1.00 86.81 288 ARG A N 1
ATOM 2107 C CA . ARG A 1 288 ? 18.804 -13.436 -13.165 1.00 86.81 288 ARG A CA 1
ATOM 2108 C C . ARG A 1 288 ? 18.625 -12.166 -12.364 1.00 86.81 288 ARG A C 1
ATOM 2110 O O . ARG A 1 288 ? 19.620 -11.619 -11.899 1.00 86.81 288 ARG A O 1
ATOM 2117 N N . LEU A 1 289 ? 17.386 -11.724 -12.206 1.00 90.38 289 LEU A N 1
ATOM 2118 C CA . LEU A 1 289 ? 17.059 -10.630 -11.316 1.00 90.38 289 LEU A CA 1
ATOM 2119 C C . LEU A 1 289 ? 17.063 -11.145 -9.874 1.00 90.38 289 LEU A C 1
ATOM 2121 O O . LEU A 1 289 ? 16.552 -12.231 -9.583 1.00 90.38 289 LEU A O 1
ATOM 2125 N N . VAL A 1 290 ? 17.653 -10.370 -8.975 1.00 89.56 290 VAL A N 1
ATOM 2126 C CA . VAL A 1 290 ? 17.699 -10.666 -7.543 1.00 89.56 290 VAL A CA 1
ATOM 2127 C C . VAL A 1 290 ? 16.530 -9.956 -6.877 1.00 89.56 290 VAL A C 1
ATOM 2129 O O . VAL A 1 290 ? 16.229 -8.819 -7.211 1.00 89.56 290 VAL A O 1
ATOM 2132 N N . ARG A 1 291 ? 15.843 -10.604 -5.934 1.00 87.88 291 ARG A N 1
ATOM 2133 C CA . ARG A 1 291 ? 14.801 -9.916 -5.162 1.00 87.88 291 ARG A CA 1
ATOM 2134 C C . ARG A 1 291 ? 15.421 -8.791 -4.330 1.00 87.88 291 ARG A C 1
ATOM 2136 O O . ARG A 1 291 ? 16.361 -9.054 -3.587 1.00 87.88 291 ARG A O 1
ATOM 2143 N N . GLY A 1 292 ? 14.818 -7.607 -4.373 1.00 84.75 292 GLY A N 1
ATOM 2144 C CA . GLY A 1 292 ? 15.238 -6.445 -3.591 1.00 84.75 292 GLY A CA 1
ATOM 2145 C C . GLY A 1 292 ? 15.614 -5.261 -4.477 1.00 84.75 292 GLY A C 1
ATOM 2146 O O . GLY A 1 292 ? 15.407 -5.299 -5.685 1.00 84.75 292 GLY A O 1
ATOM 2147 N N . VAL A 1 293 ? 16.124 -4.204 -3.842 1.00 87.44 293 VAL A N 1
ATOM 2148 C CA . VAL A 1 293 ? 16.493 -2.921 -4.473 1.00 87.44 293 VAL A CA 1
ATOM 2149 C C . VAL A 1 293 ? 17.791 -2.361 -3.879 1.00 87.44 293 VAL A C 1
ATOM 2151 O O . VAL A 1 293 ? 17.941 -1.161 -3.645 1.00 87.44 293 VAL A O 1
ATOM 2154 N N . THR A 1 294 ? 18.723 -3.246 -3.528 1.00 87.62 294 THR A N 1
ATOM 2155 C CA . THR A 1 294 ? 19.943 -2.875 -2.803 1.00 87.62 294 THR A CA 1
ATOM 2156 C C . THR A 1 294 ? 20.852 -1.988 -3.651 1.00 87.62 294 THR A C 1
ATOM 2158 O O . THR A 1 294 ? 21.343 -0.981 -3.151 1.00 87.62 294 THR A O 1
ATOM 2161 N N . ALA A 1 295 ? 21.068 -2.314 -4.928 1.00 87.19 295 ALA A N 1
ATOM 2162 C CA . ALA A 1 295 ? 21.947 -1.510 -5.779 1.00 87.19 295 ALA A CA 1
ATOM 2163 C C . ALA A 1 295 ? 21.327 -0.142 -6.113 1.00 87.19 295 ALA A C 1
ATOM 2165 O O . ALA A 1 295 ? 22.034 0.865 -6.113 1.00 87.19 295 ALA A O 1
ATOM 2166 N N . TYR A 1 296 ? 20.013 -0.106 -6.329 1.00 87.06 296 TYR A N 1
ATOM 2167 C CA . TYR A 1 296 ? 19.2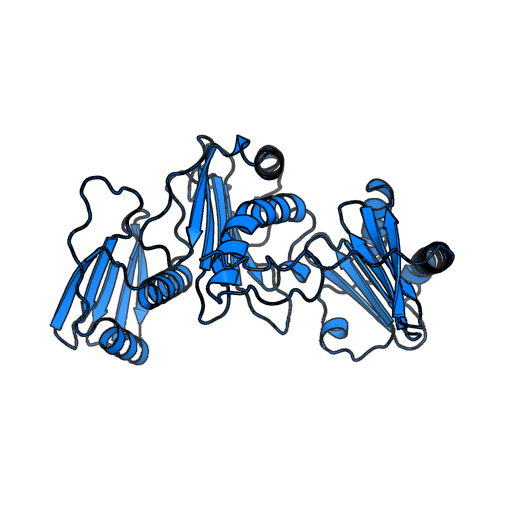03 1.086 -6.551 1.00 87.06 296 TYR A CA 1
ATOM 2168 C C . TYR A 1 296 ? 19.283 2.036 -5.363 1.00 87.06 296 TYR A C 1
ATOM 2170 O O . TYR A 1 296 ? 19.607 3.208 -5.523 1.00 87.06 296 TYR A O 1
ATOM 2178 N N . THR A 1 297 ? 19.046 1.526 -4.154 1.00 82.31 297 THR A N 1
ATOM 2179 C CA . THR A 1 297 ? 19.079 2.350 -2.937 1.00 82.31 297 THR A CA 1
ATOM 2180 C C . THR A 1 297 ? 20.487 2.817 -2.579 1.00 82.31 297 THR A C 1
ATOM 2182 O O . THR A 1 297 ? 20.640 3.912 -2.041 1.00 82.31 297 THR A O 1
ATOM 2185 N N . ALA A 1 298 ? 21.517 2.030 -2.896 1.00 83.25 298 ALA A N 1
ATOM 2186 C CA . ALA A 1 298 ? 22.904 2.412 -2.663 1.00 83.25 298 ALA A CA 1
ATOM 2187 C C . ALA A 1 298 ? 23.445 3.404 -3.714 1.00 83.25 298 ALA A C 1
ATOM 2189 O O . ALA A 1 298 ? 24.405 4.124 -3.439 1.00 83.25 298 ALA A O 1
ATOM 2190 N N . GLY A 1 299 ? 22.852 3.451 -4.915 1.00 79.62 299 GLY A N 1
ATOM 2191 C CA . GLY A 1 299 ? 23.317 4.298 -6.022 1.00 79.62 299 GLY A CA 1
ATOM 2192 C C . GLY A 1 299 ? 24.727 3.941 -6.513 1.00 79.62 299 GLY A C 1
ATOM 2193 O O . GLY A 1 299 ? 25.442 4.784 -7.052 1.00 79.62 299 GLY A O 1
ATOM 2194 N N . GLU A 1 300 ? 25.174 2.704 -6.281 1.00 74.12 300 GLU A N 1
ATOM 2195 C CA . GLU A 1 300 ? 26.576 2.295 -6.461 1.00 74.12 300 GLU A CA 1
ATOM 2196 C C . GLU A 1 300 ? 26.930 1.898 -7.903 1.00 74.12 300 GLU A C 1
ATOM 2198 O O . GLU A 1 300 ? 28.111 1.870 -8.286 1.00 74.12 300 GLU A O 1
ATOM 2203 N N . LEU A 1 301 ? 25.918 1.556 -8.707 1.00 85.25 301 LEU A N 1
ATOM 2204 C CA . LEU A 1 301 ? 26.084 1.043 -10.062 1.00 85.25 301 LEU A CA 1
ATOM 2205 C C . LEU A 1 301 ? 25.392 1.942 -11.090 1.00 85.25 301 LEU A C 1
ATOM 2207 O O . LEU A 1 301 ? 24.287 2.410 -10.845 1.00 85.25 301 LEU A O 1
ATOM 2211 N N . PRO A 1 302 ? 26.033 2.176 -12.250 1.00 87.38 302 PRO A N 1
ATOM 2212 C CA . PRO A 1 302 ? 25.559 3.168 -13.206 1.00 87.38 302 PRO A CA 1
ATOM 2213 C C . PRO A 1 302 ? 24.426 2.674 -14.112 1.00 87.38 302 PRO A C 1
ATOM 2215 O O . PRO A 1 302 ? 23.799 3.489 -14.771 1.00 87.38 302 PRO A O 1
ATOM 2218 N N . ASN A 1 303 ? 24.178 1.363 -14.186 1.00 93.94 303 ASN A N 1
ATOM 2219 C CA . ASN A 1 303 ? 23.028 0.813 -14.897 1.00 93.94 303 ASN A CA 1
ATOM 2220 C C . ASN A 1 303 ? 22.216 -0.041 -13.935 1.00 93.94 303 ASN A C 1
ATOM 2222 O O . ASN A 1 303 ? 22.781 -0.928 -13.282 1.00 93.94 303 ASN A O 1
ATOM 2226 N N . ILE A 1 304 ? 20.914 0.216 -13.872 1.00 94.88 304 ILE A N 1
ATOM 2227 C CA . ILE A 1 304 ? 19.994 -0.427 -12.937 1.00 94.88 304 ILE A CA 1
ATOM 2228 C C . ILE A 1 304 ? 18.707 -0.764 -13.678 1.00 94.88 304 ILE A C 1
ATOM 2230 O O . ILE A 1 304 ? 18.153 0.066 -14.389 1.00 94.88 304 ILE A O 1
ATOM 2234 N N . LEU A 1 305 ? 18.236 -1.993 -13.513 1.00 95.94 305 LEU A N 1
ATOM 2235 C CA . LEU A 1 305 ? 16.947 -2.464 -13.990 1.00 95.94 305 LEU A CA 1
ATOM 2236 C C . LEU A 1 305 ? 16.154 -2.985 -12.795 1.00 95.94 305 LEU A C 1
ATOM 2238 O O . LEU A 1 305 ? 16.574 -3.951 -12.156 1.00 95.94 305 LEU A O 1
ATOM 2242 N N . LEU A 1 306 ? 14.995 -2.387 -12.547 1.00 95.38 306 LEU A N 1
ATOM 2243 C CA . LEU A 1 306 ? 13.986 -2.881 -11.624 1.00 95.38 306 LEU A CA 1
ATOM 2244 C C . LEU A 1 306 ? 12.796 -3.436 -12.400 1.00 95.38 306 LEU A C 1
ATOM 2246 O O . LEU A 1 306 ? 12.344 -2.845 -13.380 1.00 95.38 306 LEU A O 1
ATOM 2250 N N . VAL A 1 307 ? 12.268 -4.569 -11.947 1.00 96.06 307 VAL A N 1
ATOM 2251 C CA . VAL A 1 307 ? 11.105 -5.231 -12.546 1.00 96.06 307 VAL A CA 1
ATOM 2252 C C . VAL A 1 307 ? 10.195 -5.738 -11.444 1.00 96.06 307 VAL A C 1
ATOM 2254 O O . VAL A 1 307 ? 10.636 -6.475 -10.560 1.00 96.06 307 VAL A O 1
ATOM 2257 N N . ARG A 1 308 ? 8.906 -5.402 -11.503 1.00 94.69 308 ARG A N 1
ATOM 2258 C CA . ARG A 1 308 ? 7.937 -5.895 -10.527 1.00 94.69 308 ARG A CA 1
ATOM 2259 C C . ARG A 1 308 ? 7.699 -7.383 -10.737 1.00 94.69 308 ARG A C 1
ATOM 2261 O O . ARG A 1 308 ? 7.159 -7.808 -11.755 1.00 94.69 308 ARG A O 1
ATOM 2268 N N . GLY A 1 309 ? 8.102 -8.172 -9.750 1.00 92.00 309 GLY A N 1
ATOM 2269 C CA . GLY A 1 309 ? 7.939 -9.615 -9.738 1.00 92.00 309 GLY A CA 1
ATOM 2270 C C . GLY A 1 309 ? 6.705 -10.092 -8.963 1.00 92.00 309 GLY A C 1
ATOM 2271 O O . GLY A 1 309 ? 5.937 -9.303 -8.401 1.00 92.00 309 GLY A O 1
ATOM 2272 N N . PRO A 1 310 ? 6.534 -11.421 -8.865 1.00 87.69 310 PRO A N 1
ATOM 2273 C CA . PRO A 1 310 ? 5.411 -12.035 -8.159 1.00 87.69 310 PRO A CA 1
ATOM 2274 C C . PRO A 1 310 ? 5.463 -11.858 -6.638 1.00 87.69 310 PRO A C 1
ATOM 2276 O O . PRO A 1 310 ? 4.466 -12.116 -5.977 1.00 87.69 310 PRO A O 1
ATOM 2279 N N . LEU A 1 311 ? 6.613 -11.473 -6.071 1.00 87.25 311 LEU A N 1
ATOM 2280 C CA . LEU A 1 311 ? 6.813 -11.394 -4.618 1.00 87.25 311 LEU A CA 1
ATOM 2281 C C . LEU A 1 311 ? 7.388 -10.055 -4.137 1.00 87.25 311 LEU A C 1
ATOM 2283 O O . LEU A 1 311 ? 7.263 -9.770 -2.959 1.00 87.25 311 LEU A O 1
ATOM 2287 N N . ALA A 1 312 ? 8.039 -9.284 -5.008 1.00 90.19 312 ALA A N 1
ATOM 2288 C CA . ALA A 1 312 ? 8.557 -7.932 -4.778 1.00 90.19 312 ALA A CA 1
ATOM 2289 C C . ALA A 1 312 ? 9.177 -7.434 -6.099 1.00 90.19 312 ALA A C 1
ATOM 2291 O O . ALA A 1 312 ? 9.217 -8.176 -7.089 1.00 90.19 312 ALA A O 1
ATOM 2292 N N . MET A 1 313 ? 9.715 -6.218 -6.102 1.00 93.38 313 MET A N 1
ATOM 2293 C CA . MET A 1 313 ? 10.660 -5.754 -7.110 1.00 93.38 313 MET A CA 1
ATOM 2294 C C . MET A 1 313 ? 11.893 -6.658 -7.154 1.00 93.38 313 MET A C 1
ATOM 2296 O O . MET A 1 313 ? 12.425 -7.113 -6.133 1.00 93.38 313 MET A O 1
ATOM 2300 N N . LEU A 1 314 ? 12.307 -6.942 -8.379 1.00 93.38 314 LEU A N 1
ATOM 2301 C CA . LEU A 1 314 ? 13.507 -7.672 -8.719 1.00 93.38 314 LEU A CA 1
ATOM 2302 C C . LEU A 1 314 ? 14.481 -6.700 -9.378 1.00 93.38 314 LEU A C 1
ATOM 2304 O O . LEU A 1 314 ? 14.069 -5.863 -10.176 1.00 93.38 314 LEU A O 1
ATOM 2308 N N . GLU A 1 315 ? 15.760 -6.848 -9.083 1.00 93.19 315 GLU A N 1
ATOM 2309 C CA . GLU A 1 315 ? 16.816 -5.939 -9.494 1.00 93.19 315 GLU A CA 1
ATOM 2310 C C . GLU A 1 315 ? 17.909 -6.670 -10.277 1.00 93.19 315 GLU A C 1
ATOM 2312 O O . GLU A 1 315 ? 18.321 -7.785 -9.944 1.00 93.19 315 GLU A O 1
ATOM 2317 N N . ALA A 1 316 ? 18.427 -6.000 -11.301 1.00 94.00 316 ALA A N 1
ATOM 2318 C CA . ALA A 1 316 ? 19.748 -6.254 -11.849 1.00 94.00 316 ALA A CA 1
ATOM 2319 C C . ALA A 1 316 ? 20.493 -4.931 -11.991 1.00 94.00 316 ALA A C 1
ATOM 2321 O O . ALA A 1 316 ? 19.947 -3.954 -12.490 1.00 94.00 316 ALA A O 1
ATOM 2322 N N . ALA A 1 317 ? 21.764 -4.922 -11.606 1.00 93.75 317 ALA A N 1
ATOM 2323 C CA . ALA A 1 317 ? 22.615 -3.756 -11.750 1.00 93.75 317 ALA A CA 1
ATOM 2324 C C . ALA A 1 317 ? 24.000 -4.165 -12.259 1.00 93.75 317 ALA A C 1
ATOM 2326 O O . ALA A 1 317 ? 24.512 -5.237 -11.923 1.00 93.75 317 ALA A O 1
ATOM 2327 N N . TRP A 1 318 ? 24.602 -3.336 -13.111 1.00 94.06 318 TRP A N 1
ATOM 2328 C CA . TRP A 1 318 ? 25.897 -3.626 -13.732 1.00 94.06 318 TRP A CA 1
ATOM 2329 C C . TRP A 1 318 ? 26.663 -2.352 -14.087 1.00 94.06 318 TRP A C 1
ATOM 2331 O O . TRP A 1 318 ? 26.096 -1.279 -14.290 1.00 94.06 318 TRP A O 1
ATOM 2341 N N . ARG A 1 319 ? 27.990 -2.480 -14.184 1.00 90.88 319 ARG A N 1
ATOM 2342 C CA . ARG A 1 319 ? 28.876 -1.382 -14.590 1.00 90.88 319 ARG A CA 1
ATOM 2343 C C . ARG A 1 319 ? 29.103 -1.356 -16.097 1.00 90.88 319 ARG A C 1
ATOM 2345 O O . ARG A 1 319 ? 28.761 -0.372 -16.735 1.00 90.88 319 ARG A O 1
ATOM 2352 N N . ASP A 1 320 ? 29.637 -2.451 -16.637 1.00 84.88 320 ASP A N 1
ATOM 2353 C CA . ASP A 1 320 ? 30.115 -2.491 -18.024 1.00 84.88 320 ASP A CA 1
ATOM 2354 C C . ASP A 1 320 ? 29.249 -3.385 -18.918 1.00 84.88 320 ASP A C 1
ATOM 2356 O O . ASP A 1 320 ? 28.763 -2.951 -19.957 1.00 84.88 320 ASP A O 1
ATOM 2360 N N . LEU A 1 321 ? 29.031 -4.643 -18.517 1.00 85.88 321 LEU A N 1
ATOM 2361 C CA . LEU A 1 321 ? 28.309 -5.624 -19.325 1.00 85.88 321 LEU A CA 1
ATOM 2362 C C . LEU A 1 321 ? 27.134 -6.212 -18.550 1.00 85.88 321 LEU A C 1
ATOM 2364 O O . LEU A 1 321 ? 27.317 -6.801 -17.484 1.00 85.88 321 LEU A O 1
ATOM 2368 N N . ALA A 1 322 ? 25.942 -6.099 -19.130 1.00 89.00 322 ALA A N 1
ATOM 2369 C CA . ALA A 1 322 ? 24.739 -6.680 -18.561 1.00 89.00 322 ALA A CA 1
ATOM 2370 C C . ALA A 1 322 ? 24.776 -8.226 -18.553 1.00 89.00 322 ALA A C 1
ATOM 2372 O O . ALA A 1 322 ? 25.388 -8.838 -19.444 1.00 89.00 322 ALA A O 1
ATOM 2373 N N . PRO A 1 323 ? 24.081 -8.875 -17.597 1.00 87.19 323 PRO A N 1
ATOM 2374 C CA . PRO A 1 323 ? 23.931 -10.327 -17.554 1.00 87.19 323 PRO A CA 1
ATOM 2375 C C . PRO A 1 323 ? 23.427 -10.908 -18.880 1.00 87.19 323 PRO A C 1
ATOM 2377 O O . PRO A 1 323 ? 22.487 -10.400 -19.491 1.00 87.19 323 PRO A O 1
ATOM 2380 N N . ALA A 1 324 ? 24.048 -12.005 -19.324 1.00 86.44 324 ALA A N 1
ATOM 2381 C CA . ALA A 1 324 ? 23.852 -12.536 -20.672 1.00 86.44 324 ALA A CA 1
ATOM 2382 C C . ALA A 1 324 ? 22.392 -12.848 -21.025 1.00 86.44 324 ALA A C 1
ATOM 2384 O O . ALA A 1 324 ? 21.994 -12.612 -22.164 1.00 86.44 324 ALA A O 1
ATOM 2385 N N . ASP A 1 325 ? 21.629 -13.335 -20.048 1.00 86.56 325 ASP A N 1
ATOM 2386 C CA . ASP A 1 325 ? 20.251 -13.794 -20.224 1.00 86.56 325 ASP A CA 1
ATOM 2387 C C . ASP A 1 325 ? 19.240 -12.640 -20.336 1.00 86.56 325 ASP A C 1
ATOM 2389 O O . ASP A 1 325 ? 18.188 -12.820 -20.941 1.00 86.56 325 ASP A O 1
ATOM 2393 N N . ILE A 1 326 ? 19.561 -11.445 -19.816 1.00 90.94 326 ILE A N 1
ATOM 2394 C CA . ILE A 1 326 ? 18.682 -10.266 -19.929 1.00 90.94 326 ILE A CA 1
ATOM 2395 C C . ILE A 1 326 ? 19.044 -9.367 -21.117 1.00 90.94 326 ILE A C 1
ATOM 2397 O O . ILE A 1 326 ? 18.198 -8.608 -21.579 1.00 90.94 326 ILE A O 1
ATOM 2401 N N . ARG A 1 327 ? 20.266 -9.474 -21.664 1.00 90.94 327 ARG A N 1
ATOM 2402 C CA . ARG A 1 327 ? 20.736 -8.647 -22.796 1.00 90.94 327 ARG A CA 1
ATOM 2403 C C . ARG A 1 327 ? 19.775 -8.583 -23.989 1.00 90.94 327 ARG A C 1
ATOM 2405 O O . ARG A 1 327 ? 19.598 -7.483 -24.497 1.00 90.94 327 ARG A O 1
ATOM 2412 N N . PRO A 1 328 ? 19.152 -9.684 -24.457 1.00 91.69 328 PRO A N 1
ATOM 2413 C CA . PRO A 1 328 ? 18.220 -9.598 -25.581 1.00 91.69 328 PRO A CA 1
ATOM 2414 C C . PRO A 1 328 ? 17.021 -8.691 -25.290 1.00 91.69 328 PRO A C 1
ATOM 2416 O O . PRO A 1 328 ? 16.560 -7.991 -26.182 1.00 91.69 328 PRO A O 1
ATOM 2419 N N . ILE A 1 329 ? 16.546 -8.685 -24.041 1.00 92.62 329 ILE A N 1
ATOM 2420 C CA . ILE A 1 329 ? 15.428 -7.841 -23.612 1.00 92.62 329 ILE A CA 1
ATOM 2421 C C . ILE A 1 329 ? 15.904 -6.402 -23.382 1.00 92.62 329 ILE A C 1
ATOM 2423 O O . ILE A 1 329 ? 15.186 -5.469 -23.713 1.00 92.62 329 ILE A O 1
ATOM 2427 N N . LEU A 1 330 ? 17.133 -6.199 -22.895 1.00 93.19 330 LEU A N 1
ATOM 2428 C CA . LEU A 1 330 ? 17.717 -4.857 -22.799 1.00 93.19 330 LEU A CA 1
ATOM 2429 C C . LEU A 1 330 ? 17.841 -4.182 -24.169 1.00 93.19 330 LEU A C 1
ATOM 2431 O O . LEU A 1 330 ? 17.534 -3.009 -24.275 1.00 93.19 330 LEU A O 1
ATOM 2435 N N . VAL A 1 331 ? 18.185 -4.922 -25.229 1.00 93.12 331 VAL A N 1
ATOM 2436 C CA . VAL A 1 331 ? 18.199 -4.373 -26.600 1.00 93.12 331 VAL A CA 1
ATOM 2437 C C . VAL A 1 331 ? 16.804 -3.910 -27.041 1.00 93.12 331 VAL A C 1
ATOM 2439 O O . VAL A 1 331 ? 16.684 -2.905 -27.734 1.00 93.12 331 VAL A O 1
ATOM 2442 N N . GLU A 1 332 ? 15.747 -4.624 -26.642 1.00 94.19 332 GLU A N 1
ATOM 2443 C CA . GLU A 1 332 ? 14.358 -4.210 -26.890 1.00 94.19 332 GLU A CA 1
ATOM 2444 C C . GLU A 1 332 ? 14.004 -2.939 -26.100 1.00 94.19 332 GLU A C 1
ATOM 2446 O O . GLU A 1 332 ? 13.370 -2.040 -26.647 1.00 94.19 332 GLU A O 1
ATOM 2451 N N . LEU A 1 333 ? 14.453 -2.837 -24.844 1.00 94.88 333 LEU A N 1
ATOM 2452 C CA . LEU A 1 333 ? 14.265 -1.647 -24.007 1.00 94.88 333 LEU A CA 1
ATOM 2453 C C . LEU A 1 333 ? 15.043 -0.434 -24.524 1.00 94.88 333 LEU A C 1
ATOM 2455 O O . LEU A 1 333 ? 14.498 0.662 -24.527 1.00 94.88 333 LEU A O 1
ATOM 2459 N N . ASP A 1 334 ? 16.278 -0.627 -24.986 1.00 93.81 334 ASP A N 1
ATOM 2460 C CA . ASP A 1 334 ? 17.098 0.424 -25.589 1.00 93.81 334 ASP A CA 1
ATOM 2461 C C . ASP A 1 334 ? 16.454 0.945 -26.874 1.00 93.81 334 ASP A C 1
ATOM 2463 O O . ASP A 1 334 ? 16.313 2.151 -27.045 1.00 93.81 334 ASP A O 1
ATOM 2467 N N . ALA A 1 335 ? 15.988 0.046 -27.747 1.00 93.38 335 ALA A N 1
ATOM 2468 C CA . ALA A 1 335 ? 15.299 0.438 -28.973 1.00 93.38 335 ALA A CA 1
ATOM 2469 C C . ALA A 1 335 ? 14.006 1.217 -28.682 1.00 93.38 335 ALA A C 1
ATOM 2471 O O . ALA A 1 335 ? 13.721 2.206 -29.353 1.00 93.38 335 ALA A O 1
ATOM 2472 N N . LEU A 1 336 ? 13.245 0.788 -27.673 1.00 93.75 336 LEU A N 1
ATOM 2473 C CA . LEU A 1 336 ? 12.043 1.487 -27.230 1.00 93.75 336 LEU A CA 1
ATOM 2474 C C . LEU A 1 336 ? 12.371 2.866 -26.642 1.00 93.75 336 LEU A C 1
ATOM 2476 O O . LEU A 1 336 ? 11.678 3.835 -26.932 1.00 93.75 336 LEU A O 1
ATOM 2480 N N . LEU A 1 337 ? 13.418 2.966 -25.823 1.00 93.38 337 LEU A N 1
ATOM 2481 C CA . LEU A 1 337 ? 13.860 4.229 -25.239 1.00 93.38 337 LEU A CA 1
ATOM 2482 C C . LEU A 1 337 ? 14.293 5.221 -26.327 1.00 93.38 337 LEU A C 1
ATOM 2484 O O . LEU A 1 337 ? 13.842 6.364 -26.320 1.00 93.38 337 LEU A O 1
ATOM 2488 N N . ASP A 1 338 ? 15.089 4.767 -27.295 1.00 90.75 338 ASP A N 1
ATOM 2489 C CA . ASP A 1 338 ? 15.525 5.579 -28.433 1.00 90.75 338 ASP A CA 1
ATOM 2490 C C . ASP A 1 338 ? 14.334 6.022 -29.307 1.00 90.75 338 ASP A C 1
ATOM 2492 O O . ASP A 1 338 ? 14.296 7.163 -29.773 1.00 90.75 338 ASP A O 1
ATOM 2496 N N . GLU A 1 339 ? 13.336 5.151 -29.508 1.00 92.31 339 GLU A N 1
ATOM 2497 C CA . GLU A 1 339 ? 12.097 5.493 -30.218 1.00 92.31 339 GLU A CA 1
ATOM 2498 C C . GLU A 1 339 ? 11.320 6.601 -29.496 1.00 92.31 339 GLU A C 1
ATOM 2500 O O . GLU A 1 339 ? 10.883 7.556 -30.138 1.00 92.31 339 GLU A O 1
ATOM 2505 N N . ILE A 1 340 ? 11.179 6.503 -28.169 1.00 91.31 340 ILE A N 1
ATOM 2506 C CA . ILE A 1 340 ? 10.431 7.473 -27.359 1.00 91.31 340 ILE A CA 1
ATOM 2507 C C . ILE A 1 340 ? 11.162 8.816 -27.280 1.00 91.31 340 ILE A C 1
ATOM 2509 O O . ILE A 1 340 ? 10.524 9.852 -27.443 1.00 91.31 340 ILE A O 1
ATOM 2513 N N . ILE A 1 341 ? 12.480 8.820 -27.070 1.00 89.19 341 ILE A N 1
ATOM 2514 C CA . ILE A 1 341 ? 13.289 10.053 -27.073 1.00 89.19 341 ILE A CA 1
ATOM 2515 C C . ILE A 1 341 ? 13.267 10.710 -28.463 1.00 89.19 341 ILE A C 1
ATOM 2517 O O . ILE A 1 341 ? 13.332 11.930 -28.586 1.00 89.19 341 ILE A O 1
ATOM 2521 N N . GLY A 1 342 ? 13.124 9.913 -29.527 1.00 82.25 342 GLY A N 1
ATOM 2522 C CA . GLY A 1 342 ? 12.914 10.406 -30.888 1.00 82.25 342 GLY A CA 1
ATOM 2523 C C . GLY A 1 342 ? 11.561 11.095 -31.124 1.00 82.25 342 GLY A C 1
ATOM 2524 O O . GLY A 1 342 ? 11.361 11.671 -32.199 1.00 82.25 342 GLY A O 1
ATOM 2525 N N . LEU A 1 343 ? 10.629 11.046 -30.162 1.00 76.19 343 LEU A N 1
ATOM 2526 C CA . LEU A 1 343 ? 9.369 11.791 -30.201 1.00 76.19 343 LEU A CA 1
ATOM 2527 C C . LEU A 1 343 ? 9.592 13.273 -29.851 1.00 76.19 343 LEU A C 1
ATOM 2529 O O . LEU A 1 343 ? 10.681 13.714 -29.498 1.00 76.19 343 LEU A O 1
ATOM 2533 N N . SER A 1 344 ? 8.544 14.086 -29.985 1.00 70.81 344 SER A N 1
ATOM 2534 C CA . SER A 1 344 ? 8.591 15.472 -29.498 1.00 70.81 344 SER A CA 1
ATOM 2535 C C . SER A 1 344 ? 8.567 15.496 -27.967 1.00 70.81 344 SER A C 1
ATOM 2537 O O . SER A 1 344 ? 7.875 14.673 -27.368 1.00 70.81 344 SER A O 1
ATOM 2539 N N . GLU A 1 345 ? 9.306 16.429 -27.352 1.00 71.56 345 GLU A N 1
ATOM 2540 C CA . GLU A 1 345 ? 9.301 16.630 -25.894 1.00 71.56 345 GLU A CA 1
ATOM 2541 C C . GLU A 1 345 ? 7.867 16.756 -25.371 1.00 71.56 345 GLU A C 1
ATOM 2543 O O . GLU A 1 345 ? 7.005 17.361 -26.020 1.00 71.56 345 GLU A O 1
ATOM 2548 N N . ALA A 1 346 ? 7.610 16.173 -24.197 1.00 63.66 346 ALA A N 1
ATOM 2549 C CA . ALA A 1 346 ? 6.314 16.320 -23.557 1.00 63.66 346 ALA A CA 1
ATOM 2550 C C . ALA A 1 346 ? 6.066 17.807 -23.263 1.00 63.66 346 ALA A C 1
ATOM 2552 O O . ALA A 1 346 ? 6.945 18.497 -22.741 1.00 63.66 346 ALA A O 1
ATOM 2553 N N . GLU A 1 347 ? 4.869 18.310 -23.581 1.00 49.66 347 GLU A N 1
ATOM 2554 C CA . GLU A 1 347 ? 4.494 19.645 -23.120 1.00 49.66 347 GLU A CA 1
ATOM 2555 C C . GLU A 1 347 ? 4.585 19.667 -21.587 1.00 49.66 347 GLU A C 1
ATOM 2557 O O . GLU A 1 347 ? 4.102 18.732 -20.936 1.00 49.66 347 GLU A O 1
ATOM 2562 N N . PRO A 1 348 ? 5.206 20.698 -20.985 1.00 41.94 348 PRO A N 1
ATOM 2563 C CA . PRO A 1 348 ? 5.249 20.808 -19.540 1.00 41.94 348 PRO A CA 1
ATOM 2564 C C . PRO A 1 348 ? 3.813 20.804 -19.026 1.00 41.94 348 PRO A C 1
ATOM 2566 O O . PRO A 1 348 ? 3.019 21.669 -19.400 1.00 41.94 348 PRO A O 1
ATOM 2569 N N . ILE A 1 349 ? 3.477 19.832 -18.174 1.00 41.31 349 ILE A N 1
ATOM 2570 C CA . ILE A 1 349 ? 2.211 19.854 -17.445 1.00 41.31 349 ILE A CA 1
ATOM 2571 C C . ILE A 1 349 ? 2.239 21.160 -16.640 1.00 41.31 349 ILE A C 1
ATOM 2573 O O . ILE A 1 349 ? 3.137 21.322 -15.806 1.00 41.31 349 ILE A O 1
ATOM 2577 N N . PRO A 1 350 ? 1.349 22.134 -16.913 1.00 31.69 350 PRO A N 1
ATOM 2578 C CA . PRO A 1 350 ? 1.340 23.362 -16.143 1.00 31.69 350 PRO A CA 1
ATOM 2579 C C . PRO A 1 350 ? 1.133 22.984 -14.674 1.00 31.69 350 PRO A C 1
ATOM 2581 O O . PRO A 1 350 ? 0.295 22.120 -14.397 1.00 31.69 350 PRO A O 1
ATOM 2584 N N . PRO A 1 351 ? 1.890 23.581 -13.737 1.00 35.09 351 PRO A N 1
ATOM 2585 C CA . PRO A 1 351 ? 1.659 23.335 -12.324 1.00 35.09 351 PRO A CA 1
ATOM 2586 C C . PRO A 1 351 ? 0.183 23.592 -12.030 1.00 35.09 351 PRO A C 1
ATOM 2588 O O . PRO A 1 351 ? -0.390 24.572 -12.521 1.00 35.09 351 PRO A O 1
ATOM 2591 N N . GLU A 1 352 ? -0.428 22.685 -11.271 1.00 36.06 352 GLU A N 1
ATOM 2592 C CA . GLU A 1 352 ? -1.805 22.830 -10.816 1.00 36.06 352 GLU A CA 1
ATOM 2593 C C . GLU A 1 352 ? -1.962 24.243 -10.227 1.00 36.06 352 GLU A C 1
ATOM 2595 O O . GLU A 1 352 ? -1.103 24.674 -9.444 1.00 36.06 352 GLU A O 1
ATOM 2600 N N . PRO A 1 353 ? -2.957 25.034 -10.672 1.00 30.89 353 PRO A N 1
ATOM 2601 C CA . PRO A 1 353 ? -3.036 26.432 -10.293 1.00 30.89 353 PRO A CA 1
ATOM 2602 C C . PRO A 1 353 ? -3.125 26.521 -8.774 1.00 30.89 353 PRO A C 1
ATOM 2604 O O . PRO A 1 353 ? -4.107 26.094 -8.172 1.00 30.89 353 PRO A O 1
ATOM 2607 N N . THR A 1 354 ? -2.101 27.112 -8.157 1.00 32.19 354 THR A N 1
ATOM 2608 C CA . THR A 1 354 ? -2.163 27.511 -6.755 1.00 32.19 354 THR A CA 1
ATOM 2609 C C . THR A 1 354 ? -3.423 28.360 -6.587 1.00 32.19 354 THR A C 1
ATOM 2611 O O . THR A 1 354 ? -3.551 29.368 -7.298 1.00 32.19 354 THR A O 1
ATOM 2614 N N . PRO A 1 355 ? -4.373 27.989 -5.707 1.00 32.16 355 PRO A N 1
ATOM 2615 C CA . PRO A 1 355 ? -5.558 28.796 -5.484 1.00 32.16 355 PRO A CA 1
ATOM 2616 C C . PRO A 1 355 ? -5.099 30.170 -5.002 1.00 32.16 355 PRO A C 1
ATOM 2618 O O . PRO A 1 355 ? -4.627 30.354 -3.882 1.00 32.16 355 PRO A O 1
ATOM 2621 N N . THR A 1 356 ? -5.186 31.152 -5.897 1.00 31.14 356 THR A N 1
ATOM 2622 C CA . THR A 1 356 ? -4.911 32.540 -5.560 1.00 31.14 356 THR A CA 1
ATOM 2623 C C . THR A 1 356 ? -6.095 33.012 -4.736 1.00 31.14 356 THR A C 1
ATOM 2625 O O . THR A 1 356 ? -7.189 33.219 -5.267 1.00 31.14 356 THR A O 1
ATOM 2628 N N . ALA A 1 357 ? -5.891 33.140 -3.425 1.00 35.16 357 ALA A N 1
ATOM 2629 C CA . ALA A 1 357 ? -6.866 33.737 -2.530 1.00 35.16 357 ALA A CA 1
ATOM 2630 C C . ALA A 1 357 ? -7.213 35.140 -3.046 1.00 35.16 357 ALA A C 1
ATOM 2632 O O . ALA A 1 357 ? -6.420 36.078 -2.960 1.00 35.16 357 ALA A O 1
ATOM 2633 N N . THR A 1 358 ? -8.406 35.277 -3.621 1.00 30.67 358 THR A N 1
ATOM 2634 C CA . THR A 1 358 ? -8.947 36.581 -3.993 1.00 30.67 358 THR A CA 1
ATOM 2635 C C . THR A 1 358 ? -9.553 37.178 -2.733 1.00 30.67 358 THR A C 1
ATOM 2637 O O . THR A 1 358 ? -10.679 36.856 -2.360 1.00 30.67 358 THR A O 1
ATOM 2640 N N . ALA A 1 359 ? -8.791 38.022 -2.039 1.00 36.22 359 ALA A N 1
ATOM 2641 C CA . ALA A 1 359 ? -9.348 38.855 -0.986 1.00 36.22 359 ALA A CA 1
ATOM 2642 C C . ALA A 1 359 ? -10.295 39.878 -1.631 1.00 36.22 359 ALA A C 1
ATOM 2644 O O . ALA A 1 359 ? -9.859 40.728 -2.408 1.00 36.22 359 ALA A O 1
ATOM 2645 N N . THR A 1 360 ? -11.587 39.787 -1.319 1.00 34.25 360 THR A N 1
ATOM 2646 C CA . THR A 1 360 ? -12.558 40.848 -1.617 1.00 34.25 360 THR A CA 1
ATOM 2647 C C . THR A 1 360 ? -12.953 41.498 -0.286 1.00 34.25 360 THR A C 1
ATOM 2649 O O . THR A 1 360 ? -13.204 40.748 0.659 1.00 34.25 360 THR A O 1
ATOM 2652 N N . PRO A 1 361 ? -12.939 42.841 -0.170 1.00 44.12 361 PRO A N 1
ATOM 2653 C CA . PRO A 1 361 ? -13.352 43.553 1.041 1.00 44.12 361 PRO A CA 1
ATOM 2654 C C . PRO A 1 361 ? -14.848 43.435 1.349 1.00 44.12 361 PRO A C 1
ATOM 2656 O O . PRO A 1 361 ? -15.640 43.229 0.399 1.00 44.12 361 PRO A O 1
#

=== Feature glossary ===
The record interleaves many kinds of information about one protein. Here is each kind framed as the question it answers.

Q: What does the local fold look like, residue by residue?
A: The Foldseek 3Di string encodes local tertiary geometry as a 20-letter alphabet — one character per residue — derived from the relative positions of nearby Cα atoms. Unlike the amino-acid sequence, 3Di is a direct function of the 3D structure, so two proteins with the same fold have similar 3Di strings even at low sequence identity.

Q: Which residues are in helices, strands, or loops?
A: The SS8 string is DSSP's per-residue secondary-structure call. α-helix (H) means an i→i+4 H-bond ladder; β-strand (E) means the residue participates in a β-sheet; 3₁₀ (G) and π (I) are tighter and wider helices; T/S are turns/bends; '-' is loop.

Q: How big and how compact is the whole molecule?
A: Radius of gyration (Rg) is the root-mean-square distance of Cα atoms from their centroid — a single number for overall size and compactness. A globular domain of N residues has Rg ≈ 2.2·N^0.38 Å; an extended or disordered chain has a much larger Rg. The Cα contact count is the number of residue pairs whose Cα atoms are within 8 Å and are more than four positions apart in sequence — a standard proxy for tertiary packing density. The bounding box is the smallest axis-aligned box enclosing all Cα atoms.

Q: Where is each backbone atom in 3D?
A: Structure coordinates are given as an mmCIF _atom_site loop: one row per atom with element, residue name, chain id, sequence number, and x/y/z position in Å. Only the four main-chain atoms per residue are included here; side chains are omitted to keep the record compact.

Q: What is the amino-acid chain?
A: Primary structure: the covalent order of the twenty standard amino acids along the backbone. Two proteins with the same sequence will (almost always) fold to the same structure; two with 30% identity often share a fold but not the details.

Q: What if only a Cα trace is available?
A: Three-state secondary structure (P-SEA) collapses the eight DSSP classes into helix (a), strand (b), and coil (c). P-SEA assigns these from Cα geometry alone — distances and angles — without requiring backbone oxygens, so it works on any Cα trace.

Q: What family and function is it annotated with?
A: Database cross-references. InterPro integrates a dozen domain/family signature databases into unified entries with residue-range hits. GO terms attach function/process/location labels with evidence codes. CATH codes position the fold in a four-level structural taxonomy. Organism is the NCBI-taxonomy species name.

Q: How confident is the AlphaFold model at each residue?
A: pLDDT is the predicted lDDT-Cα score: AlphaFold's confidence that the local environment of each residue (all inter-atomic distances within 15 Å) is correctly placed. It is a per-residue number between 0 and 100, with higher meaning more reliable.

Q: How mobile is each atom in the crystal?
A: B-factor (Debye–Waller factor) reflects atomic displacement in the crystal lattice. It is an experimental observable (units Å²), not a prediction; low values mean the atom is pinned down, high values mean it moves or is heterogeneous across the crystal.

Q: Which residues are buried vs exposed?
A: SASA measures how much of the protein is reachable by solvent. It is computed by rolling a water-sized probe over the atomic surface and summing the exposed area (Å²). Per-residue SASA distinguishes core (buried, low SASA) from surface (exposed, high SASA) residues; total SASA is a whole-molecule size measure.

Q: What do the diagnostic plots show?
A: Plot images: a contact map (which residues are close in 3D, as an N×N binary image), a Ramachandran scatter (backbone torsion angles, revealing secondary-structure composition at a glance), and — for AlphaFold structures — a PAE heatmap (pairwise prediction confidence).

Q: What known structures does this most resemble?
A: The Foldseek neighbor list gives the closest experimentally determined structures in the PDB, ranked by structural alignment. TM-score near 1 means near-identical fold; near 0.3 means only rough topology match. This is how one finds what a novel AlphaFold prediction most resembles in the solved-structure universe.

Q: Are the domains correctly placed relative to each other?
A: Predicted aligned error is AlphaFold's pairwise confidence. Unlike pLDDT (per-residue), PAE is per-residue-pair and captures whether two parts of the structure are correctly placed relative to each other. Units are ångströms of expected positional error.

Q: What do the rendered images show?
A: Structure images are PyMOL renders from six orthogonal camera directions. Cartoon representation draws helices as coils and strands as arrows; sticks shows the backbone as bonds; surface shows the solvent-excluded envelope. Rainbow coloring maps sequence position to hue (blue→red, N→C); chain coloring assigns a distinct color per polypeptide.

Q: What are the backbone torsion angles?
A: φ (phi) and ψ (psi) are the two rotatable backbone dihedrals per residue: φ is the C(i-1)–N–Cα–C torsion, ψ is the N–Cα–C–N(i+1) torsion, both in degrees on (−180°, 180°]. α-helical residues cluster near (−60°, −45°); β-strand residues near (−120°, +130°). A Ramachandran plot is simply a scatter of (φ, ψ) for every residue.